Protein AF-A0A812Q9H3-F1 (afdb_monomer_lite)

Structure (mmCIF, N/CA/C/O backbone):
data_AF-A0A812Q9H3-F1
#
_entry.id   AF-A0A812Q9H3-F1
#
loop_
_atom_site.group_PDB
_atom_site.id
_atom_site.type_symbol
_atom_site.label_atom_id
_atom_site.label_alt_id
_atom_site.label_comp_id
_atom_site.label_asym_id
_atom_site.label_entity_id
_atom_site.label_seq_id
_atom_site.pdbx_PDB_ins_code
_atom_site.Cartn_x
_atom_site.Cartn_y
_atom_site.Cartn_z
_atom_site.occupancy
_atom_site.B_iso_or_equiv
_atom_site.auth_seq_id
_atom_site.auth_comp_id
_atom_site.auth_asym_id
_atom_site.auth_atom_id
_atom_site.pdbx_PDB_model_num
ATOM 1 N N . MET A 1 1 ? -62.274 -41.184 -3.975 1.00 51.69 1 MET A N 1
ATOM 2 C CA . MET A 1 1 ? -62.608 -40.679 -5.328 1.00 51.69 1 MET A CA 1
ATOM 3 C C . MET A 1 1 ? -63.413 -39.373 -5.325 1.00 51.69 1 MET A C 1
ATOM 5 O O . MET A 1 1 ? -63.199 -38.593 -6.237 1.00 51.69 1 MET A O 1
ATOM 9 N N . GLN A 1 2 ? -64.265 -39.076 -4.330 1.00 54.19 2 GLN A N 1
ATOM 10 C CA . GLN A 1 2 ? -65.069 -37.832 -4.304 1.00 54.19 2 GLN A CA 1
ATOM 11 C C . GLN A 1 2 ? -64.256 -36.520 -4.227 1.00 54.19 2 GLN A C 1
ATOM 13 O O . GLN A 1 2 ? -64.602 -35.559 -4.900 1.00 54.19 2 GLN A O 1
ATOM 18 N N . GLN A 1 3 ? -63.126 -36.483 -3.510 1.00 58.34 3 GLN A N 1
ATOM 19 C CA . GLN A 1 3 ? -62.276 -35.278 -3.452 1.00 58.34 3 GLN A CA 1
ATOM 20 C C . GLN A 1 3 ? -61.640 -34.899 -4.799 1.00 58.34 3 GLN A C 1
ATOM 22 O O . GLN A 1 3 ? -61.441 -33.720 -5.080 1.00 58.34 3 GLN A O 1
ATOM 27 N N . LEU A 1 4 ? -61.338 -35.883 -5.654 1.00 59.06 4 LEU A N 1
ATOM 28 C CA . LEU A 1 4 ? -60.723 -35.613 -6.953 1.00 59.06 4 LEU A CA 1
ATOM 29 C C . LEU A 1 4 ? -61.744 -35.009 -7.929 1.00 59.06 4 LEU A C 1
ATOM 31 O O . LEU A 1 4 ? -61.396 -34.118 -8.697 1.00 59.06 4 LEU A O 1
ATOM 35 N N . SER A 1 5 ? -63.014 -35.434 -7.874 1.00 61.09 5 SER A N 1
ATOM 36 C CA . SER A 1 5 ? -64.059 -34.835 -8.716 1.00 61.09 5 SER A CA 1
ATOM 37 C C . SER A 1 5 ? -64.381 -33.399 -8.305 1.00 61.09 5 SER A C 1
ATOM 39 O O . SER A 1 5 ? -64.663 -32.577 -9.169 1.00 61.09 5 SER A O 1
ATOM 41 N N . GLU A 1 6 ? -64.283 -33.067 -7.016 1.00 66.88 6 GLU A N 1
ATOM 42 C CA . GLU A 1 6 ? -64.430 -31.689 -6.524 1.00 66.88 6 GLU A CA 1
ATOM 43 C C . GLU A 1 6 ? -63.283 -30.782 -6.992 1.00 66.88 6 GLU A C 1
ATOM 45 O O . GLU A 1 6 ? -63.517 -29.653 -7.427 1.00 66.88 6 GLU A O 1
ATOM 50 N N . GLN A 1 7 ? -62.047 -31.294 -6.991 1.00 60.00 7 GLN A N 1
ATOM 51 C CA . GLN A 1 7 ? -60.882 -30.576 -7.518 1.00 60.00 7 GLN A CA 1
ATOM 52 C C . GLN A 1 7 ? -60.946 -30.388 -9.039 1.00 60.00 7 GLN A C 1
ATOM 54 O O . GLN A 1 7 ? -60.613 -29.320 -9.546 1.00 60.00 7 GLN A O 1
ATOM 59 N N . VAL A 1 8 ? -61.437 -31.384 -9.779 1.00 70.62 8 VAL A N 1
ATOM 60 C CA . VAL A 1 8 ? -61.648 -31.258 -11.229 1.00 70.62 8 VAL A CA 1
ATOM 61 C C . VAL A 1 8 ? -62.808 -30.307 -11.537 1.00 70.62 8 VAL A C 1
ATOM 63 O O . VAL A 1 8 ? -62.706 -29.517 -12.470 1.00 70.62 8 VAL A O 1
ATOM 66 N N . SER A 1 9 ? -63.876 -30.304 -10.733 1.00 70.19 9 SER A N 1
ATOM 67 C CA . SER A 1 9 ? -65.001 -29.375 -10.906 1.00 70.19 9 SER A CA 1
ATOM 68 C C . SER A 1 9 ? -64.618 -27.926 -10.596 1.00 70.19 9 SER A C 1
ATOM 70 O O . SER A 1 9 ? -65.118 -27.008 -11.244 1.00 70.19 9 SER A O 1
ATOM 72 N N . THR A 1 10 ? -63.716 -27.703 -9.637 1.00 67.06 10 THR A N 1
ATOM 73 C CA . THR A 1 10 ? -63.189 -26.363 -9.329 1.00 67.06 10 THR A CA 1
ATOM 74 C C . THR A 1 10 ? -62.207 -25.881 -10.396 1.00 67.06 10 THR A C 1
ATOM 76 O O . THR A 1 10 ? -62.298 -24.730 -10.816 1.00 67.06 10 THR A O 1
ATOM 79 N N . LEU A 1 11 ? -61.352 -26.759 -10.931 1.00 62.53 11 LEU A N 1
ATOM 80 C CA . LEU A 1 11 ? -60.510 -26.446 -12.095 1.00 62.53 11 LEU A CA 1
ATOM 81 C C . LEU A 1 11 ? -61.337 -26.166 -13.359 1.00 62.53 11 LEU A C 1
ATOM 83 O O . LEU A 1 11 ? -61.035 -25.232 -14.099 1.00 62.53 11 LEU A O 1
ATOM 87 N N . ALA A 1 12 ? -62.419 -26.917 -13.575 1.00 69.62 12 ALA A N 1
ATOM 88 C CA . ALA A 1 12 ? -63.341 -26.696 -14.686 1.00 69.62 12 ALA A CA 1
ATOM 89 C C . ALA A 1 12 ? -64.090 -25.358 -14.571 1.00 69.62 12 ALA A C 1
ATOM 91 O O . ALA A 1 12 ? -64.343 -24.713 -15.586 1.00 69.62 12 ALA A O 1
ATOM 92 N N . GLY A 1 13 ? -64.387 -24.905 -13.348 1.00 72.88 13 GLY A N 1
ATOM 93 C CA . GLY A 1 13 ? -65.000 -23.599 -13.093 1.00 72.88 13 GLY A CA 1
ATOM 94 C C . GLY A 1 13 ? -64.079 -22.402 -13.357 1.00 72.88 13 GLY A C 1
ATOM 95 O O . GLY A 1 13 ? -64.572 -21.309 -13.621 1.00 72.88 13 GLY A O 1
ATOM 96 N N . LEU A 1 14 ? -62.755 -22.595 -13.327 1.00 66.88 14 LEU A N 1
ATOM 97 C CA . LEU A 1 14 ? -61.765 -21.527 -13.539 1.00 66.88 14 LEU A CA 1
ATOM 98 C C . LEU A 1 14 ? -61.360 -21.348 -15.012 1.00 66.88 14 LEU A C 1
ATOM 100 O O . LEU A 1 14 ? -60.856 -20.289 -15.389 1.00 66.88 14 LEU A O 1
ATOM 104 N N . LEU A 1 15 ? -61.614 -22.347 -15.861 1.00 63.78 15 LEU A N 1
ATOM 105 C CA . LEU A 1 15 ? -61.283 -22.306 -17.290 1.00 63.78 15 LEU A CA 1
ATOM 106 C C . LEU A 1 15 ? -62.006 -21.192 -18.075 1.00 63.78 15 LEU A C 1
ATOM 108 O O . LEU A 1 15 ? -61.341 -20.531 -18.874 1.00 63.78 15 LEU A O 1
ATOM 112 N N . PRO A 1 16 ? -63.309 -20.913 -17.863 1.00 73.94 16 PRO A N 1
ATOM 113 C CA . PRO A 1 16 ? -63.992 -19.832 -18.575 1.00 73.94 16 PRO A CA 1
ATOM 114 C C . PRO A 1 16 ? -63.406 -18.445 -18.270 1.00 73.94 16 PRO A C 1
ATOM 116 O O . PRO A 1 16 ? -63.264 -17.633 -19.179 1.00 73.94 16 PRO A O 1
ATOM 119 N N . GLY A 1 17 ? -62.991 -18.195 -17.021 1.00 70.00 17 GLY A N 1
ATOM 120 C CA . GLY A 1 17 ? -62.393 -16.913 -16.621 1.00 70.00 17 GLY A CA 1
ATOM 121 C C . GLY A 1 17 ? -61.017 -16.671 -17.246 1.00 70.00 17 GLY A C 1
ATOM 122 O O . GLY A 1 17 ? -60.718 -15.564 -17.688 1.00 70.00 17 GLY A O 1
ATOM 123 N N . LEU A 1 18 ? -60.208 -17.726 -17.370 1.00 65.81 18 LEU A N 1
ATOM 124 C CA . LEU A 1 18 ? -58.901 -17.667 -18.032 1.00 65.81 18 LEU A CA 1
ATOM 125 C C . LEU A 1 18 ? -59.029 -17.407 -19.542 1.00 65.81 18 LEU A C 1
ATOM 127 O O . LEU A 1 18 ? -58.200 -16.713 -20.126 1.00 65.81 18 LEU A O 1
ATOM 131 N N . ILE A 1 19 ? -60.089 -17.917 -20.174 1.00 73.31 19 ILE A N 1
ATOM 132 C CA . ILE A 1 19 ? -60.375 -17.667 -21.594 1.00 73.31 19 ILE A CA 1
ATOM 133 C C . ILE A 1 19 ? -60.766 -16.200 -21.830 1.00 73.31 19 ILE A C 1
ATOM 135 O O . ILE A 1 19 ? -60.340 -15.613 -22.828 1.00 73.31 19 ILE A O 1
ATOM 139 N N . ASP A 1 20 ? -61.515 -15.587 -20.912 1.00 75.19 20 ASP A N 1
ATOM 140 C CA . ASP A 1 20 ? -61.881 -14.169 -21.004 1.00 75.19 20 ASP A CA 1
ATOM 141 C C . ASP A 1 20 ? -60.699 -13.227 -20.724 1.00 75.19 20 ASP A C 1
ATOM 143 O O . ASP A 1 20 ? -60.582 -12.179 -21.371 1.00 75.19 20 ASP A O 1
ATOM 147 N N . GLU A 1 21 ? -59.770 -13.602 -19.836 1.00 67.25 21 GLU A N 1
ATOM 148 C CA . GLU A 1 21 ? -58.514 -12.861 -19.655 1.00 67.25 21 GLU A CA 1
ATOM 149 C C . GLU A 1 21 ? -57.613 -12.955 -20.889 1.00 67.25 21 GLU A C 1
ATOM 151 O O . GLU A 1 21 ? -57.109 -11.932 -21.356 1.00 67.25 21 GLU A O 1
ATOM 156 N N . VAL A 1 22 ? -57.456 -14.145 -21.476 1.00 75.81 22 VAL A N 1
ATOM 157 C CA . VAL A 1 22 ? -56.650 -14.318 -22.695 1.00 75.81 22 VAL A CA 1
ATOM 158 C C . VAL A 1 22 ? -57.260 -13.550 -23.868 1.00 75.81 22 VAL A C 1
ATOM 160 O O . VAL A 1 22 ? -56.526 -12.884 -24.598 1.00 75.81 22 VAL A O 1
ATOM 163 N N . LYS A 1 23 ? -58.591 -13.542 -24.022 1.00 74.50 23 LYS A N 1
ATOM 164 C CA . LYS A 1 23 ? -59.259 -12.699 -25.027 1.00 74.50 23 LYS A CA 1
ATOM 165 C C . LYS A 1 23 ? -59.000 -11.211 -24.799 1.00 74.50 23 LYS A C 1
ATOM 167 O O . LYS A 1 23 ? -58.682 -10.514 -25.758 1.00 74.50 23 LYS A O 1
ATOM 172 N N . ASN A 1 24 ? -59.060 -10.732 -23.556 1.00 73.38 24 ASN A N 1
ATOM 173 C CA . ASN A 1 24 ? -58.747 -9.335 -23.231 1.00 73.38 24 ASN A CA 1
ATOM 174 C C . ASN A 1 24 ? -57.285 -8.965 -23.522 1.00 73.38 24 ASN A C 1
ATOM 176 O O . ASN A 1 24 ? -57.003 -7.849 -23.964 1.00 73.38 24 ASN A O 1
ATOM 180 N N . VAL A 1 25 ? -56.349 -9.887 -23.281 1.00 74.19 25 VAL A N 1
ATOM 181 C CA . VAL A 1 25 ? -54.926 -9.689 -23.592 1.00 74.19 25 VAL A CA 1
ATOM 182 C C . VAL A 1 25 ? -54.712 -9.629 -25.102 1.00 74.19 25 VAL A C 1
ATOM 184 O O . VAL A 1 25 ? -54.062 -8.698 -25.575 1.00 74.19 25 VAL A O 1
ATOM 187 N N . VAL A 1 26 ? -55.326 -10.538 -25.863 1.00 76.81 26 VAL A N 1
ATOM 188 C CA . VAL A 1 26 ? -55.265 -10.534 -27.332 1.00 76.81 26 VAL A CA 1
ATOM 189 C C . VAL A 1 26 ? -55.876 -9.252 -27.898 1.00 76.81 26 VAL A C 1
ATOM 191 O O . VAL A 1 26 ? -55.267 -8.612 -28.744 1.00 76.81 26 VAL A O 1
ATOM 194 N N . GLU A 1 27 ? -57.019 -8.797 -27.384 1.00 75.38 27 GLU A N 1
ATOM 195 C CA . GLU A 1 27 ? -57.671 -7.573 -27.864 1.00 75.38 27 GLU A CA 1
ATOM 196 C C . GLU A 1 27 ? -56.870 -6.297 -27.530 1.00 75.38 27 GLU A C 1
ATOM 198 O O . GLU A 1 27 ? -56.899 -5.319 -28.281 1.00 75.38 27 GLU A O 1
ATOM 203 N N . ARG A 1 28 ? -56.116 -6.291 -26.419 1.00 72.31 28 ARG A N 1
ATOM 204 C CA . ARG A 1 28 ? -55.158 -5.217 -26.095 1.00 72.31 28 ARG A CA 1
ATOM 205 C C . ARG A 1 28 ? -53.940 -5.237 -27.009 1.00 72.31 28 ARG A C 1
ATOM 207 O O . ARG A 1 28 ? -53.463 -4.169 -27.387 1.00 72.31 28 ARG A O 1
ATOM 214 N N . GLN A 1 29 ? -53.453 -6.420 -27.359 1.00 65.31 29 GLN A N 1
ATOM 215 C CA . GLN A 1 29 ? -52.311 -6.587 -28.252 1.00 65.31 29 GLN A CA 1
ATOM 216 C C . GLN A 1 29 ? -52.675 -6.176 -29.684 1.00 65.31 29 GLN A C 1
ATOM 218 O O . GLN A 1 29 ? -51.948 -5.411 -30.307 1.00 65.31 29 GLN A O 1
ATOM 223 N N . ASP A 1 30 ? -53.883 -6.518 -30.126 1.00 70.06 30 ASP A N 1
ATOM 224 C CA . ASP A 1 30 ? -54.431 -6.133 -31.428 1.00 70.06 30 ASP A CA 1
ATOM 225 C C . ASP A 1 30 ? -54.692 -4.610 -31.525 1.00 70.06 30 ASP A C 1
ATOM 227 O O . ASP A 1 30 ? -54.504 -3.992 -32.575 1.00 70.06 30 ASP A O 1
ATOM 231 N N . LYS A 1 31 ? -55.054 -3.956 -30.405 1.00 64.19 31 LYS A N 1
ATOM 232 C CA . LYS A 1 31 ? -55.149 -2.483 -30.296 1.00 64.19 31 LYS A CA 1
ATOM 233 C C . LYS A 1 31 ? -53.781 -1.790 -30.311 1.00 64.19 31 LYS A C 1
ATOM 235 O O . LYS A 1 31 ? -53.689 -0.667 -30.802 1.00 64.19 31 LYS A O 1
ATOM 240 N N . LEU A 1 32 ? -52.733 -2.438 -29.798 1.00 56.34 32 LEU A N 1
ATOM 241 C CA . LEU A 1 32 ? -51.358 -1.930 -29.860 1.00 56.34 32 LEU A CA 1
ATOM 242 C C . LEU A 1 32 ? -50.761 -2.086 -31.263 1.00 56.34 32 LEU A C 1
ATOM 244 O O . LEU A 1 32 ? -50.108 -1.165 -31.748 1.00 56.34 32 LEU A O 1
ATOM 248 N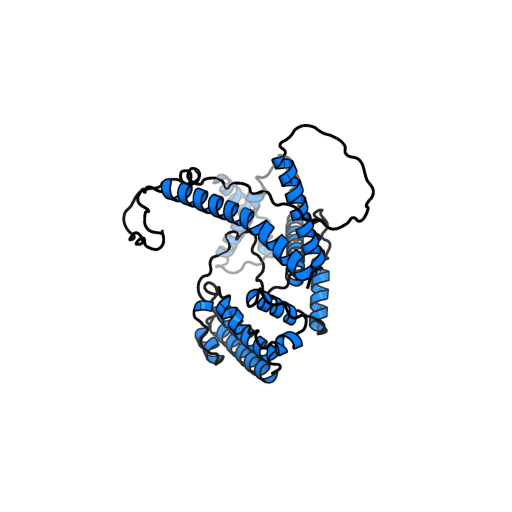 N . GLU A 1 33 ? -51.040 -3.198 -31.942 1.00 61.22 33 GLU A N 1
ATOM 249 C CA . GLU A 1 33 ? -50.552 -3.452 -33.302 1.00 61.22 33 GLU A CA 1
ATOM 250 C C . GLU A 1 33 ? -51.254 -2.570 -34.344 1.00 61.22 33 GLU A C 1
ATOM 252 O O . GLU A 1 33 ? -50.595 -1.997 -35.211 1.00 61.22 33 GLU A O 1
ATOM 257 N N . LYS A 1 34 ? -52.567 -2.332 -34.212 1.00 57.09 34 LYS A N 1
ATOM 258 C CA . LYS A 1 34 ? -53.306 -1.401 -35.093 1.00 57.09 34 LYS A CA 1
ATOM 259 C C . LYS A 1 34 ? -52.961 0.078 -34.868 1.00 57.09 34 LYS A C 1
ATOM 261 O O . LYS A 1 34 ? -53.276 0.906 -35.719 1.00 57.09 34 LYS A O 1
ATOM 266 N N . GLY A 1 35 ? -52.301 0.414 -33.756 1.00 46.75 35 GLY A N 1
ATOM 267 C CA . GLY A 1 35 ? -51.773 1.755 -33.476 1.00 46.75 35 GLY A CA 1
ATOM 268 C C . GLY A 1 35 ? -50.369 2.016 -34.035 1.00 46.75 35 GLY A C 1
ATOM 269 O O . GLY A 1 35 ? -49.911 3.157 -34.002 1.00 46.75 35 GLY A O 1
ATOM 270 N N . ALA A 1 36 ? -49.686 0.993 -34.559 1.00 44.75 36 ALA A N 1
ATOM 271 C CA . ALA A 1 36 ? -48.307 1.073 -35.033 1.00 44.75 36 ALA A CA 1
ATOM 272 C C . ALA A 1 36 ? -48.223 1.015 -36.570 1.00 44.75 36 ALA A C 1
ATOM 274 O O . ALA A 1 36 ? -47.614 0.117 -37.148 1.00 44.75 36 ALA A O 1
ATOM 275 N N . ALA A 1 37 ? -48.811 2.005 -37.247 1.00 38.03 37 ALA A N 1
ATOM 276 C CA . ALA A 1 37 ? -48.421 2.343 -38.616 1.00 38.03 37 ALA A CA 1
ATOM 277 C C . ALA A 1 37 ? -47.250 3.345 -38.565 1.00 38.03 37 ALA A C 1
ATOM 279 O O . ALA A 1 37 ? -47.319 4.367 -37.885 1.00 38.03 37 ALA A O 1
ATOM 280 N N . ALA A 1 38 ? -46.157 2.996 -39.245 1.00 43.62 38 ALA A N 1
ATOM 281 C CA . ALA A 1 38 ? -44.824 3.593 -39.153 1.00 43.62 38 ALA A CA 1
ATOM 282 C C . ALA A 1 38 ? -44.751 5.130 -39.285 1.00 43.62 38 ALA A C 1
ATOM 284 O O . ALA A 1 38 ? -45.409 5.731 -40.135 1.00 43.62 38 ALA A O 1
ATOM 285 N N . PRO A 1 39 ? -43.776 5.733 -38.585 1.00 37.28 39 PRO A N 1
ATOM 286 C CA . PRO A 1 39 ? -42.751 6.484 -39.297 1.00 37.28 39 PRO A CA 1
ATOM 287 C C . PRO A 1 39 ? -41.354 5.902 -39.030 1.00 37.28 39 PRO A C 1
ATOM 289 O O . PRO A 1 39 ? -41.057 5.371 -37.962 1.00 37.28 39 PRO A O 1
ATOM 292 N N . SER A 1 40 ? -40.513 5.984 -40.058 1.00 48.97 40 SER A N 1
ATOM 293 C CA . SER A 1 40 ? -39.129 5.506 -40.150 1.00 48.97 40 SER A CA 1
ATOM 294 C C . SER A 1 40 ? -38.313 5.643 -38.857 1.00 48.97 40 SER A C 1
ATOM 296 O O . SER A 1 40 ? -38.021 6.753 -38.411 1.00 48.97 40 SER A O 1
ATOM 298 N N . VAL A 1 41 ? -37.877 4.508 -38.311 1.00 42.06 41 VAL A N 1
ATOM 299 C CA . VAL A 1 41 ? -36.895 4.432 -37.221 1.00 42.06 41 VAL A CA 1
ATOM 300 C C . VAL A 1 41 ? -35.521 4.856 -37.767 1.00 42.06 41 VAL A C 1
ATOM 302 O O . VAL A 1 41 ? -35.033 4.212 -38.697 1.00 42.06 41 VAL A O 1
ATOM 305 N N . PRO A 1 42 ? -34.859 5.900 -37.231 1.00 49.66 42 PRO A N 1
ATOM 306 C CA . PRO A 1 42 ? -33.443 6.123 -37.500 1.00 49.66 42 PRO A CA 1
ATOM 307 C C . PRO A 1 42 ? -32.623 5.020 -36.807 1.00 49.66 42 PRO A C 1
ATOM 309 O O . PRO A 1 42 ? -32.969 4.622 -35.691 1.00 49.66 42 PRO A O 1
ATOM 312 N N . PRO A 1 43 ? -31.539 4.518 -37.420 1.00 47.41 43 PRO A N 1
ATOM 313 C CA . PRO A 1 43 ? -30.756 3.431 -36.847 1.00 47.41 43 PRO A CA 1
ATOM 314 C C . PRO A 1 43 ? -30.133 3.825 -35.503 1.00 47.41 43 PRO A C 1
ATOM 316 O O . PRO A 1 43 ? -29.821 4.990 -35.243 1.00 47.41 43 PRO A O 1
ATOM 319 N N . ALA A 1 44 ? -29.959 2.817 -34.649 1.00 49.53 44 ALA A N 1
ATOM 320 C CA . ALA A 1 44 ? -29.464 2.950 -33.289 1.00 49.53 44 ALA A CA 1
ATOM 321 C C . ALA A 1 44 ? -28.101 3.667 -33.218 1.00 49.53 44 ALA A C 1
ATOM 323 O O . ALA A 1 44 ? -27.225 3.468 -34.058 1.00 49.53 44 ALA A O 1
ATOM 324 N N . LEU A 1 45 ? -27.910 4.459 -32.156 1.00 50.69 45 LEU A N 1
ATOM 325 C CA . LEU A 1 45 ? -26.790 5.395 -31.957 1.00 50.69 45 LEU A CA 1
ATOM 326 C C . LEU A 1 45 ? -25.377 4.777 -32.048 1.00 50.69 45 LEU A C 1
ATOM 328 O O . LEU A 1 45 ? -24.401 5.505 -32.175 1.00 50.69 45 LEU A O 1
ATOM 332 N N . HIS A 1 46 ? -25.258 3.449 -31.975 1.00 50.44 46 HIS A N 1
ATOM 333 C CA . HIS A 1 46 ? -23.995 2.708 -32.067 1.00 50.44 46 HIS A CA 1
ATOM 334 C C . HIS A 1 46 ? -23.623 2.291 -33.503 1.00 50.44 46 HIS A C 1
ATOM 336 O O . HIS A 1 46 ? -22.552 1.729 -33.706 1.00 50.44 46 HIS A O 1
ATOM 342 N N . GLN A 1 47 ? -24.490 2.548 -34.488 1.00 45.62 47 GLN A N 1
ATOM 343 C CA . GLN A 1 47 ? -24.247 2.278 -35.914 1.00 45.62 47 GLN A CA 1
ATOM 344 C C . GLN A 1 47 ? -24.017 3.559 -36.734 1.00 45.62 47 GLN A C 1
ATOM 346 O O . GLN A 1 47 ? -23.940 3.509 -37.959 1.00 45.62 47 GLN A O 1
ATOM 351 N N . GLN A 1 48 ? -23.910 4.716 -36.076 1.00 46.00 48 GLN A N 1
ATOM 352 C CA . GLN A 1 48 ? -23.586 5.982 -36.733 1.00 46.00 48 GLN A CA 1
ATOM 353 C C . GLN A 1 48 ? -22.057 6.106 -36.890 1.00 46.00 48 GLN A C 1
ATOM 355 O O . GLN A 1 48 ? -21.339 5.912 -35.906 1.00 46.00 48 GLN A O 1
ATOM 360 N N . PRO A 1 49 ? -21.527 6.430 -38.085 1.00 47.16 49 PRO A N 1
ATOM 361 C CA . PRO A 1 49 ? -20.107 6.728 -38.244 1.00 47.16 49 PRO A CA 1
ATOM 362 C C . PRO A 1 49 ? -19.738 7.999 -37.466 1.00 47.16 49 PRO A C 1
ATOM 364 O O . PRO A 1 49 ? -20.469 8.990 -37.481 1.00 47.16 49 PRO A O 1
ATOM 367 N N . PHE A 1 50 ? -18.596 7.974 -36.774 1.00 48.97 50 PHE A N 1
ATOM 368 C CA . PHE A 1 50 ? -18.087 9.135 -36.041 1.00 48.97 50 PHE A CA 1
ATOM 369 C C . PHE A 1 50 ? -17.774 10.294 -37.004 1.00 48.97 50 PHE A C 1
ATOM 371 O O . PHE A 1 50 ? -17.207 10.053 -38.073 1.00 48.97 50 PHE A O 1
ATOM 378 N N . PRO A 1 51 ? -18.086 11.554 -36.643 1.00 47.72 51 PRO A N 1
ATOM 379 C CA . PRO A 1 51 ? -17.735 12.693 -37.476 1.00 47.72 51 PRO A CA 1
ATOM 380 C C . PRO A 1 51 ? -16.212 12.851 -37.510 1.00 47.72 51 PRO A C 1
ATOM 382 O O . PRO A 1 51 ? -15.555 12.953 -36.471 1.00 47.72 51 PRO A O 1
ATOM 385 N N . ALA A 1 52 ? -15.651 12.855 -38.718 1.00 45.78 52 ALA A N 1
ATOM 386 C CA . ALA A 1 52 ? -14.243 13.136 -38.942 1.00 45.78 52 ALA A CA 1
ATOM 387 C C . ALA A 1 52 ? -13.908 14.555 -38.458 1.00 45.78 52 ALA A C 1
ATOM 389 O O . ALA A 1 52 ? -14.639 15.513 -38.716 1.00 45.78 52 ALA A O 1
ATOM 390 N N . ALA A 1 53 ? -12.795 14.680 -37.738 1.00 42.50 53 ALA A N 1
ATOM 391 C CA . ALA A 1 53 ? -12.299 15.952 -37.244 1.00 42.50 53 ALA A CA 1
ATOM 392 C C . ALA A 1 53 ? -11.909 16.872 -38.413 1.00 42.50 53 ALA A C 1
ATOM 394 O O . ALA A 1 53 ? -11.042 16.524 -39.212 1.00 42.50 53 ALA A O 1
ATOM 395 N N . GLY A 1 54 ? -12.516 18.061 -38.469 1.00 48.38 54 GLY A N 1
ATOM 396 C CA . GLY A 1 54 ? -12.049 19.164 -39.310 1.00 48.38 54 GLY A CA 1
ATOM 397 C C . GLY A 1 54 ? -13.156 19.893 -40.063 1.00 48.38 54 GLY A C 1
ATOM 398 O O . GLY A 1 54 ? -13.367 19.632 -41.239 1.00 48.38 54 GLY A O 1
ATOM 399 N N . THR A 1 55 ? -13.843 20.835 -39.411 1.00 34.81 55 THR A N 1
ATOM 400 C CA . THR A 1 55 ? -14.319 22.105 -40.008 1.00 34.81 55 THR A CA 1
ATOM 401 C C . THR A 1 55 ? -14.916 23.007 -38.915 1.00 34.81 55 THR A C 1
ATOM 403 O O . THR A 1 55 ? -15.476 22.496 -37.944 1.00 34.81 55 THR A O 1
ATOM 406 N N . PRO A 1 56 ? -14.744 24.341 -38.997 1.00 43.34 56 PRO A N 1
ATOM 407 C CA . PRO A 1 56 ? -14.971 25.246 -37.877 1.00 43.34 56 PRO A CA 1
ATOM 408 C C . PRO A 1 56 ? -16.400 25.807 -37.854 1.00 43.34 56 PRO A C 1
ATOM 410 O O . PRO A 1 56 ? -16.912 26.259 -38.873 1.00 43.34 56 PRO A O 1
ATOM 413 N N . GLY A 1 57 ? -16.987 25.874 -36.656 1.00 46.28 57 GLY A N 1
ATOM 414 C CA . GLY A 1 57 ? -18.142 26.726 -36.360 1.00 46.28 57 GLY A CA 1
ATOM 415 C C . GLY A 1 57 ? -19.471 25.994 -36.178 1.00 46.28 57 GLY A C 1
ATOM 416 O O . GLY A 1 57 ? -20.153 25.699 -37.148 1.00 46.28 57 GLY A O 1
ATOM 417 N N . ALA A 1 58 ? -19.865 25.785 -34.918 1.00 38.25 58 ALA A N 1
ATOM 418 C CA . ALA A 1 58 ? -21.249 25.900 -34.440 1.00 38.25 58 ALA A CA 1
ATOM 419 C C . ALA A 1 58 ? -21.277 25.659 -32.922 1.00 38.25 58 ALA A C 1
ATOM 421 O O . ALA A 1 58 ? -21.306 24.524 -32.449 1.00 38.25 58 ALA A O 1
ATOM 422 N N . SER A 1 59 ? -21.255 26.737 -32.140 1.00 49.66 59 SER A N 1
ATOM 423 C CA . SER A 1 59 ? -21.683 26.701 -30.746 1.00 49.66 59 SER A CA 1
ATOM 424 C C . SER A 1 59 ? -23.214 26.690 -30.708 1.00 49.66 59 SER A C 1
ATOM 426 O O . SER A 1 59 ? -23.863 27.616 -31.187 1.00 49.66 59 SER A O 1
ATOM 428 N N . ALA A 1 60 ? -23.807 25.653 -30.119 1.00 47.22 60 ALA A N 1
ATOM 429 C CA . ALA A 1 60 ? -25.217 25.661 -29.738 1.00 47.22 60 ALA A CA 1
ATOM 430 C C . ALA A 1 60 ? -25.350 25.212 -28.269 1.00 47.22 60 ALA A C 1
ATOM 432 O O . ALA A 1 60 ? -24.762 24.196 -27.890 1.00 47.22 60 ALA A O 1
ATOM 433 N N . PRO A 1 61 ? -26.066 25.965 -27.412 1.00 47.78 61 PRO A N 1
ATOM 434 C CA . PRO A 1 61 ? -26.132 25.695 -25.979 1.00 47.78 61 PRO A CA 1
ATOM 435 C C . PRO A 1 61 ? -27.078 24.532 -25.636 1.00 47.78 61 PRO A C 1
ATOM 437 O O . PRO A 1 61 ? -28.167 24.394 -26.190 1.00 47.78 61 PRO A O 1
ATOM 440 N N . LEU A 1 62 ? -26.670 23.750 -24.631 1.00 49.00 62 LEU A N 1
ATOM 441 C CA . LEU A 1 62 ? -27.290 22.545 -24.044 1.00 49.00 62 LEU A CA 1
ATOM 442 C C . LEU A 1 62 ? -28.760 22.662 -23.567 1.00 49.00 62 LEU A C 1
ATOM 444 O O . LEU A 1 62 ? -29.309 21.699 -23.036 1.00 49.00 62 LEU A O 1
ATOM 448 N N . GLY A 1 63 ? -29.425 23.805 -23.749 1.00 45.09 63 GLY A N 1
ATOM 449 C CA . GLY A 1 63 ? -30.799 24.043 -23.288 1.00 45.09 63 GLY A CA 1
ATOM 450 C C . GLY A 1 63 ? -31.900 23.429 -24.163 1.00 45.09 63 GLY A C 1
ATOM 451 O O . GLY A 1 63 ? -33.029 23.281 -23.700 1.00 45.09 63 GLY A O 1
ATOM 452 N N . ALA A 1 64 ? -31.601 23.046 -25.408 1.00 47.12 64 ALA A N 1
ATOM 453 C CA . ALA A 1 64 ? -32.611 22.529 -26.340 1.00 47.12 64 ALA A CA 1
ATOM 454 C C . ALA A 1 64 ? -32.942 21.033 -26.149 1.00 47.12 64 ALA A C 1
ATOM 456 O O . ALA A 1 64 ? -34.017 20.595 -26.550 1.00 47.12 64 ALA A O 1
ATOM 457 N N . LEU A 1 65 ? -32.071 20.256 -25.490 1.00 48.41 65 LEU A N 1
ATOM 458 C CA . LEU A 1 65 ? -32.247 18.802 -25.331 1.00 48.41 65 LEU A CA 1
ATOM 459 C C . LEU A 1 65 ? -33.180 18.422 -24.160 1.00 48.41 65 LEU A C 1
ATOM 461 O O . LEU A 1 65 ? -33.744 17.332 -24.136 1.00 48.41 65 LEU A O 1
ATOM 465 N N . ALA A 1 66 ? -33.398 19.331 -23.203 1.00 48.44 66 ALA A N 1
ATOM 466 C CA . ALA A 1 66 ? -34.220 19.081 -22.012 1.00 48.44 66 ALA A CA 1
ATOM 467 C C . ALA A 1 66 ? -35.743 19.140 -22.267 1.00 48.44 66 ALA A C 1
ATOM 469 O O . ALA A 1 66 ? -36.522 18.760 -21.397 1.00 48.44 66 ALA A O 1
ATOM 470 N N . LYS A 1 67 ? -36.185 19.590 -23.452 1.00 47.84 67 LYS A N 1
ATOM 471 C CA . LYS A 1 67 ? -37.610 19.648 -23.844 1.00 47.84 67 LYS A CA 1
ATOM 472 C C . LYS A 1 67 ? -38.101 18.422 -24.628 1.00 47.84 67 LYS A C 1
ATOM 474 O O . LYS A 1 67 ? -39.276 18.380 -24.977 1.00 47.84 67 LYS A O 1
ATOM 479 N N . GLN A 1 68 ? -37.240 17.437 -24.899 1.00 50.72 68 GLN A N 1
ATOM 480 C CA . GLN A 1 68 ? -37.579 16.253 -25.709 1.00 50.72 68 GLN A CA 1
ATOM 481 C C . GLN A 1 68 ? -37.645 14.926 -24.929 1.00 50.72 68 GLN A C 1
ATOM 483 O O . GLN A 1 68 ? -37.785 13.871 -25.541 1.00 50.72 68 GLN A O 1
ATOM 488 N N . LEU A 1 69 ? -37.598 14.949 -23.594 1.00 43.28 69 LEU A N 1
ATOM 489 C CA . LEU A 1 69 ? -37.761 13.747 -22.766 1.00 43.28 69 LEU A CA 1
ATOM 490 C C . LEU A 1 69 ? -39.156 13.725 -22.109 1.00 43.28 69 LEU A C 1
ATOM 492 O O . LEU A 1 69 ? -39.456 14.626 -21.324 1.00 43.28 69 LEU A O 1
ATOM 496 N N . PRO A 1 70 ? -40.015 12.726 -22.393 1.00 40.78 70 PRO A N 1
ATOM 497 C CA . PRO A 1 70 ? -41.264 12.541 -21.661 1.00 40.78 70 PRO A CA 1
ATOM 498 C C . PRO A 1 70 ? -40.996 12.025 -20.238 1.00 40.78 70 PRO A C 1
ATOM 500 O O . PRO A 1 70 ? -40.122 11.190 -20.006 1.00 40.78 70 PRO A O 1
ATOM 503 N N . SER A 1 71 ? -41.762 12.529 -19.271 1.00 46.41 71 SER A N 1
ATOM 504 C CA . SER A 1 71 ? -41.704 12.135 -17.861 1.00 46.41 71 SER A CA 1
ATOM 505 C C . SER A 1 71 ? -42.340 10.749 -17.629 1.00 46.41 71 SER A C 1
ATOM 507 O O . SER A 1 71 ? -43.399 10.462 -18.189 1.00 46.41 71 SER A O 1
ATOM 509 N N . PRO A 1 72 ? -41.736 9.867 -16.805 1.00 41.28 72 PRO A N 1
ATOM 510 C CA . PRO A 1 72 ? -42.231 8.503 -16.614 1.00 41.28 72 PRO A CA 1
ATOM 511 C C . PRO A 1 72 ? -43.491 8.437 -15.731 1.00 41.28 72 PRO A C 1
ATOM 513 O O . PRO A 1 72 ? -43.611 9.129 -14.717 1.00 41.28 72 PRO A O 1
ATOM 516 N N . ALA A 1 73 ? -44.423 7.562 -16.119 1.00 37.94 73 ALA A N 1
ATOM 517 C CA . ALA A 1 73 ? -45.689 7.302 -15.436 1.00 37.94 73 ALA A CA 1
ATOM 518 C C . ALA A 1 73 ? -45.505 6.502 -14.128 1.00 37.94 73 ALA A C 1
ATOM 520 O O . ALA A 1 73 ? -44.679 5.595 -14.040 1.00 37.94 73 ALA A O 1
ATOM 521 N N . LYS A 1 74 ? -46.306 6.833 -13.106 1.00 38.72 74 LYS A N 1
ATOM 522 C CA . LYS A 1 74 ? -46.315 6.177 -11.786 1.00 38.72 74 LYS A CA 1
ATOM 523 C C . LYS A 1 74 ? -47.128 4.876 -11.827 1.00 38.72 74 LYS A C 1
ATOM 525 O O . LYS A 1 74 ? -48.286 4.902 -12.230 1.00 38.72 74 LYS A O 1
ATOM 530 N N . VAL A 1 75 ? -46.558 3.779 -11.326 1.00 38.06 75 VAL A N 1
ATOM 531 C CA . VAL A 1 75 ? -47.260 2.506 -11.065 1.00 38.06 75 VAL A CA 1
ATOM 532 C C . VAL A 1 75 ? -47.501 2.370 -9.550 1.00 38.06 75 VAL A C 1
ATOM 534 O O . VAL A 1 75 ? -46.573 2.636 -8.781 1.00 38.06 75 VAL A O 1
ATOM 537 N N . PRO A 1 76 ? -48.708 1.997 -9.080 1.00 35.94 76 PRO A N 1
ATOM 538 C CA . PRO A 1 76 ? -48.990 1.813 -7.658 1.00 35.94 76 PRO A CA 1
ATOM 539 C C . PRO A 1 76 ? -48.528 0.427 -7.183 1.00 35.94 76 PRO A C 1
ATOM 541 O O . PRO A 1 76 ? -48.920 -0.587 -7.755 1.00 35.94 76 PRO A O 1
ATOM 544 N N . SER A 1 77 ? -47.721 0.376 -6.121 1.00 35.69 77 SER A N 1
ATOM 545 C CA . SER A 1 77 ? -47.328 -0.881 -5.471 1.00 35.69 77 SER A CA 1
ATOM 546 C C . SER A 1 77 ? -48.283 -1.193 -4.315 1.00 35.69 77 SER A C 1
ATOM 548 O O . SER A 1 77 ? -48.458 -0.370 -3.414 1.00 35.69 77 SER A O 1
ATOM 550 N N . GLN A 1 78 ? -48.931 -2.360 -4.369 1.00 34.41 78 GLN A N 1
ATOM 551 C CA . GLN A 1 78 ? -49.789 -2.892 -3.310 1.00 34.41 78 GLN A CA 1
ATOM 552 C C . GLN A 1 78 ? -48.948 -3.542 -2.201 1.00 34.41 78 GLN A C 1
ATOM 554 O O . GLN A 1 78 ? -48.003 -4.281 -2.461 1.00 34.41 78 GLN A O 1
ATOM 559 N N . VAL A 1 79 ? -49.324 -3.254 -0.955 1.00 35.59 79 VAL A N 1
ATOM 560 C CA . VAL A 1 79 ? -48.708 -3.743 0.284 1.00 35.59 79 VAL A CA 1
ATOM 561 C C . VAL A 1 79 ? -49.357 -5.070 0.694 1.00 35.59 79 VAL A C 1
ATOM 563 O O . VAL A 1 79 ? -50.579 -5.132 0.817 1.00 35.59 79 VAL A O 1
ATOM 566 N N . LEU A 1 80 ? -48.549 -6.102 0.966 1.00 33.19 80 LEU A N 1
ATOM 567 C CA . LEU A 1 80 ? -48.962 -7.329 1.661 1.00 33.19 80 LEU A CA 1
ATOM 568 C C . LEU A 1 80 ? -48.333 -7.332 3.068 1.00 33.19 80 LEU A C 1
ATOM 570 O O . LEU A 1 80 ? -47.140 -7.071 3.210 1.00 33.19 80 LEU A O 1
ATOM 574 N N . GLY A 1 81 ? -49.158 -7.529 4.101 1.00 33.09 81 GLY A N 1
ATOM 575 C CA . GLY A 1 81 ? -48.849 -7.184 5.494 1.00 33.09 81 GLY A CA 1
ATOM 576 C C . GLY A 1 81 ? -48.164 -8.253 6.356 1.00 33.09 81 GLY A C 1
ATOM 577 O O . GLY A 1 81 ? -48.140 -9.438 6.035 1.00 33.09 81 GLY A O 1
ATOM 578 N N . SER A 1 82 ? -47.680 -7.799 7.516 1.00 32.84 82 SER A N 1
ATOM 579 C CA . SER A 1 82 ? -47.243 -8.603 8.670 1.00 32.84 82 SER A CA 1
ATOM 580 C C . SER A 1 82 ? -47.500 -7.828 9.993 1.00 32.84 82 SER A C 1
ATOM 582 O O . SER A 1 82 ? -47.635 -6.604 9.945 1.00 32.84 82 SER A O 1
ATOM 584 N N . PRO A 1 83 ? -47.652 -8.511 11.152 1.00 36.84 83 PRO A N 1
ATOM 585 C CA . PRO A 1 83 ? -48.494 -8.094 12.294 1.00 36.84 83 PRO A CA 1
ATOM 586 C C . PRO A 1 83 ? -47.817 -7.132 13.306 1.00 36.84 83 PRO A C 1
ATOM 588 O O . PRO A 1 83 ? -46.610 -6.908 13.221 1.00 36.84 83 PRO A O 1
ATOM 591 N N . PRO A 1 84 ? -48.569 -6.531 14.264 1.00 36.94 84 PRO A N 1
ATOM 592 C CA . PRO A 1 84 ? -48.185 -5.277 14.913 1.00 36.94 84 PRO A CA 1
ATOM 593 C C . PRO A 1 84 ? -47.415 -5.464 16.231 1.00 36.94 84 PRO A C 1
ATOM 595 O O . PRO A 1 84 ? -47.820 -6.245 17.091 1.00 36.94 84 PRO A O 1
ATOM 598 N N . LEU A 1 85 ? -46.389 -4.635 16.458 1.00 33.47 85 LEU A N 1
ATOM 599 C CA . LEU A 1 85 ? -45.916 -4.294 17.804 1.00 33.47 85 LEU A CA 1
ATOM 600 C C . LEU A 1 85 ? -46.304 -2.849 18.143 1.00 33.47 85 LEU A C 1
ATOM 602 O O . LEU A 1 85 ? -46.047 -1.914 17.390 1.00 33.47 85 LEU A O 1
ATOM 606 N N . LYS A 1 86 ? -46.966 -2.698 19.293 1.00 37.91 86 LYS A N 1
ATOM 607 C CA . LYS A 1 86 ? -47.470 -1.437 19.849 1.00 37.91 86 LYS A CA 1
ATOM 608 C C . LYS A 1 86 ? -46.313 -0.535 20.292 1.00 37.91 86 LYS A C 1
ATOM 610 O O . LYS A 1 86 ? -45.531 -0.934 21.148 1.00 37.91 86 LYS A O 1
ATOM 615 N N . VAL A 1 87 ? -46.298 0.707 19.811 1.00 38.88 87 VAL A N 1
ATOM 616 C CA . VAL A 1 87 ? -45.575 1.832 20.430 1.00 38.88 87 VAL A CA 1
ATOM 617 C C . VAL A 1 87 ? -46.599 2.935 20.751 1.00 38.88 87 VAL A C 1
ATOM 619 O O . VAL A 1 87 ? -47.514 3.142 19.947 1.00 38.88 87 VAL A O 1
ATOM 622 N N . PRO A 1 88 ? -46.532 3.607 21.920 1.00 36.56 88 PRO A N 1
ATOM 623 C CA . PRO A 1 88 ? -47.536 4.584 22.327 1.00 36.56 88 PRO A CA 1
ATOM 624 C C . PRO A 1 88 ? -47.532 5.857 21.478 1.00 36.56 88 PRO A C 1
ATOM 626 O O . PRO A 1 88 ? -46.505 6.356 21.030 1.00 36.56 88 PRO A O 1
ATOM 629 N N . LYS A 1 89 ? -48.746 6.378 21.326 1.00 34.72 89 LYS A N 1
ATOM 630 C CA . LYS A 1 89 ? -49.180 7.560 20.585 1.00 34.72 89 LYS A CA 1
ATOM 631 C C . LYS A 1 89 ? -48.703 8.853 21.264 1.00 34.72 89 LYS A C 1
ATOM 633 O O . LYS A 1 89 ? -49.020 9.066 22.430 1.00 34.72 89 LYS A O 1
ATOM 638 N N . ALA A 1 90 ? -48.067 9.751 20.511 1.00 31.23 90 ALA A N 1
ATOM 639 C CA . ALA A 1 90 ? -47.929 11.161 20.879 1.00 31.23 90 ALA A CA 1
ATOM 640 C C . ALA A 1 90 ? -48.284 12.060 19.680 1.00 31.23 90 ALA A C 1
ATOM 642 O O . ALA A 1 90 ? -47.518 12.217 18.740 1.00 31.23 90 ALA A O 1
ATOM 643 N N . VAL A 1 91 ? -49.527 12.545 19.743 1.00 34.38 91 VAL A N 1
ATOM 644 C CA . VAL A 1 91 ? -50.076 13.844 19.313 1.00 34.38 91 VAL A CA 1
ATOM 645 C C . VAL A 1 91 ? -49.560 14.466 18.004 1.00 34.38 91 VAL A C 1
ATOM 647 O O . VAL A 1 91 ? -48.494 15.066 17.940 1.00 34.38 91 VAL A O 1
ATOM 650 N N . SER A 1 92 ? -50.431 14.435 16.991 1.00 34.22 92 SER A N 1
ATOM 651 C CA . SER A 1 92 ? -50.408 15.342 15.842 1.00 34.22 92 SER A CA 1
ATOM 652 C C . SER A 1 92 ? -50.752 16.771 16.270 1.00 34.22 92 SER A C 1
ATOM 654 O O . SER A 1 92 ? -51.786 16.991 16.900 1.00 34.22 92 SER A O 1
ATOM 656 N N . ALA A 1 93 ? -49.937 17.735 15.844 1.00 32.69 93 ALA A N 1
ATOM 657 C CA . ALA A 1 93 ? -50.349 19.122 15.681 1.00 32.69 93 ALA A CA 1
ATOM 658 C C . ALA A 1 93 ? -50.444 19.420 14.178 1.00 32.69 93 ALA A C 1
ATOM 660 O O . ALA A 1 93 ? -49.540 19.114 13.404 1.00 32.69 93 ALA A O 1
ATOM 661 N N . ASN A 1 94 ? -51.601 19.948 13.802 1.00 33.41 94 ASN A N 1
ATOM 662 C CA . ASN A 1 94 ? -52.061 20.248 12.456 1.00 33.41 94 ASN A CA 1
ATOM 663 C C . ASN A 1 94 ? -51.486 21.610 12.023 1.00 33.41 94 ASN A C 1
ATOM 665 O O . ASN A 1 94 ? -51.682 22.582 12.751 1.00 33.41 94 ASN A O 1
ATOM 669 N N . VAL A 1 95 ? -50.817 21.695 10.868 1.00 35.81 95 VAL A N 1
ATOM 670 C CA . VAL A 1 95 ? -50.553 22.964 10.163 1.00 35.81 95 VAL A CA 1
ATOM 671 C C . VAL A 1 95 ? -50.752 22.746 8.662 1.00 35.81 95 VAL A C 1
ATOM 673 O O . VAL A 1 95 ? -50.364 21.720 8.107 1.00 35.81 95 VAL A O 1
ATOM 676 N N . ASP A 1 96 ? -51.421 23.729 8.074 1.00 32.81 96 ASP A N 1
ATOM 677 C CA . ASP A 1 96 ? -52.031 23.820 6.755 1.00 32.81 96 ASP A CA 1
ATOM 678 C C . ASP A 1 96 ? -51.172 23.505 5.518 1.00 32.81 96 ASP A C 1
ATOM 680 O O . ASP A 1 96 ? -49.960 23.701 5.467 1.00 32.81 96 ASP A O 1
ATOM 684 N N . GLN A 1 97 ? -51.912 23.078 4.488 1.00 44.28 97 GLN A N 1
ATOM 685 C CA . GLN A 1 97 ? -51.720 23.304 3.050 1.00 44.28 97 GLN A CA 1
ATOM 686 C C . GLN A 1 97 ? -50.309 23.717 2.594 1.00 44.28 97 GLN A C 1
ATOM 688 O O . GLN A 1 97 ? -49.991 24.889 2.418 1.00 44.28 97 GLN A O 1
ATOM 693 N N . SER A 1 98 ? -49.493 22.715 2.276 1.00 39.06 98 SER A N 1
ATOM 694 C CA . SER A 1 98 ? -48.385 22.823 1.324 1.00 39.06 98 SER A CA 1
ATOM 695 C C . SER A 1 98 ? -48.161 21.457 0.665 1.00 39.06 98 SER A C 1
ATOM 697 O O . SER A 1 98 ? -48.506 20.419 1.231 1.00 39.06 98 SER A O 1
ATOM 699 N N . ASP A 1 99 ? -47.690 21.467 -0.580 1.00 45.97 99 ASP A N 1
ATOM 700 C CA . ASP A 1 99 ? -47.771 20.366 -1.543 1.00 45.97 99 ASP A CA 1
ATOM 701 C C . ASP A 1 99 ? -47.517 18.949 -0.975 1.00 45.97 99 ASP A C 1
ATOM 703 O O . ASP A 1 99 ? -46.435 18.664 -0.443 1.00 45.97 99 ASP A O 1
ATOM 707 N N . PRO A 1 100 ? -48.444 17.986 -1.177 1.00 53.59 100 PRO A N 1
ATOM 708 C CA . PRO A 1 100 ? -48.318 16.619 -0.660 1.00 53.59 100 PRO A CA 1
ATOM 709 C C . PRO A 1 100 ? -47.134 15.845 -1.264 1.00 53.59 100 PRO A C 1
ATOM 711 O O . PRO A 1 100 ? -46.764 14.785 -0.756 1.00 53.59 100 PRO A O 1
ATOM 714 N N . SER A 1 101 ? -46.517 16.351 -2.340 1.00 57.41 101 SER A N 1
ATOM 715 C CA . SER A 1 101 ? -45.284 15.797 -2.905 1.00 57.41 101 SER A CA 1
ATOM 716 C C . SER A 1 101 ? -44.037 16.215 -2.136 1.00 57.41 101 SER A C 1
ATOM 718 O O . SER A 1 101 ? -43.117 15.410 -2.036 1.00 57.41 101 SER A O 1
ATOM 720 N N . LEU A 1 102 ? -43.996 17.431 -1.580 1.00 53.62 102 LEU A N 1
ATOM 721 C CA . LEU A 1 102 ? -42.845 17.915 -0.820 1.00 53.62 102 LEU A CA 1
ATOM 722 C C . LEU A 1 102 ? -42.814 17.255 0.562 1.00 53.62 102 LEU A C 1
ATOM 724 O O . LEU A 1 102 ? -41.777 16.749 0.970 1.00 53.62 102 LEU A O 1
ATOM 728 N N . ALA A 1 103 ? -43.965 17.142 1.232 1.00 57.97 103 ALA A N 1
ATOM 729 C CA . ALA A 1 103 ? -44.071 16.429 2.506 1.00 57.97 103 ALA A CA 1
ATOM 730 C C . ALA A 1 103 ? -43.736 14.926 2.371 1.00 57.97 103 ALA A C 1
ATOM 732 O O . ALA A 1 103 ? -43.052 14.360 3.227 1.00 57.97 103 ALA A O 1
ATOM 733 N N . ARG A 1 104 ? -44.142 14.279 1.262 1.00 57.56 104 ARG A N 1
ATOM 734 C CA . ARG A 1 104 ? -43.723 12.900 0.932 1.00 57.56 104 ARG A CA 1
ATOM 735 C C . ARG A 1 104 ? -42.241 12.796 0.572 1.00 57.56 104 ARG A C 1
ATOM 737 O O . ARG A 1 104 ? -41.598 11.835 0.971 1.00 57.56 104 ARG A O 1
ATOM 744 N N . ALA A 1 105 ? -41.683 13.778 -0.133 1.00 57.25 105 ALA A N 1
ATOM 745 C CA . ALA A 1 105 ? -40.257 13.806 -0.443 1.00 57.25 105 ALA A CA 1
ATOM 746 C C . ALA A 1 105 ? -39.406 14.006 0.819 1.00 57.25 105 ALA A C 1
ATOM 748 O O . ALA A 1 105 ? -38.405 13.323 0.977 1.00 57.25 105 ALA A O 1
ATOM 749 N N . VAL A 1 106 ? -39.824 14.868 1.751 1.00 64.31 106 VAL A N 1
ATOM 750 C CA . VAL A 1 106 ? -39.120 15.114 3.021 1.00 64.31 106 VAL A CA 1
ATOM 751 C C . VAL A 1 106 ? -39.194 13.899 3.944 1.00 64.31 106 VAL A C 1
ATOM 753 O O . VAL A 1 106 ? -38.203 13.557 4.581 1.00 64.31 106 VAL A O 1
ATOM 756 N N . THR A 1 107 ? -40.328 13.195 3.982 1.00 71.62 107 THR A N 1
ATOM 757 C CA . THR A 1 107 ? -40.449 11.943 4.750 1.00 71.62 107 THR A CA 1
ATOM 758 C C . THR A 1 107 ? -39.644 10.802 4.123 1.00 71.62 107 THR A C 1
ATOM 760 O O . THR A 1 107 ? -38.922 10.121 4.843 1.00 71.62 107 THR A O 1
ATOM 763 N N . GLN A 1 108 ? -39.646 10.659 2.793 1.00 69.31 108 GLN A N 1
ATOM 764 C CA . GLN A 1 108 ? -38.812 9.679 2.081 1.00 69.31 108 GLN A CA 1
ATOM 765 C C . GLN A 1 108 ? -37.311 9.998 2.192 1.00 69.31 108 GLN A C 1
ATOM 767 O O . GLN A 1 108 ? -36.478 9.103 2.323 1.00 69.31 108 GLN A O 1
ATOM 772 N N . GLN A 1 109 ? -36.948 11.280 2.180 1.00 54.12 109 GLN A N 1
ATOM 773 C CA . GLN A 1 109 ? -35.583 11.739 2.420 1.00 54.12 109 GLN A CA 1
ATOM 774 C C . GLN A 1 109 ? -35.179 11.527 3.887 1.00 54.12 109 GLN A C 1
ATOM 776 O O . GLN A 1 109 ? -34.033 11.173 4.151 1.00 54.12 109 GLN A O 1
ATOM 781 N N . GLY A 1 110 ? -36.119 11.660 4.829 1.00 61.97 110 GLY A N 1
ATOM 782 C CA . GLY A 1 110 ? -35.952 11.301 6.237 1.00 61.97 110 GLY A CA 1
ATOM 783 C C . GLY A 1 110 ? -35.729 9.800 6.447 1.00 61.97 110 GLY A C 1
ATOM 784 O O . GLY A 1 110 ? -34.829 9.427 7.193 1.00 61.97 110 GLY A O 1
ATOM 785 N N . GLU A 1 111 ? -36.460 8.935 5.736 1.00 64.44 111 GLU A N 1
ATOM 786 C CA . GLU A 1 111 ? -36.236 7.480 5.737 1.00 64.44 111 GLU A CA 1
ATOM 787 C C . GLU A 1 111 ? -34.889 7.104 5.110 1.00 64.44 111 GLU A C 1
ATOM 789 O O . GLU A 1 111 ? -34.157 6.288 5.669 1.00 64.44 111 GLU A O 1
ATOM 794 N N . ALA A 1 112 ? -34.511 7.733 3.994 1.00 56.50 112 ALA A N 1
ATOM 795 C CA . ALA A 1 112 ? -33.216 7.513 3.352 1.00 56.50 112 ALA A CA 1
ATOM 796 C C . ALA A 1 112 ? -32.046 7.977 4.235 1.00 56.50 112 ALA A C 1
ATOM 798 O O . ALA A 1 112 ? -31.031 7.286 4.327 1.00 56.50 112 ALA A O 1
ATOM 799 N N . LEU A 1 113 ? -32.196 9.112 4.926 1.00 49.84 113 LEU A N 1
ATOM 800 C CA . LEU A 1 113 ? -31.234 9.586 5.919 1.00 49.84 113 LEU A CA 1
ATOM 801 C C . LEU A 1 113 ? -31.177 8.653 7.124 1.00 49.84 113 LEU A C 1
ATOM 803 O O . LEU A 1 113 ? -30.086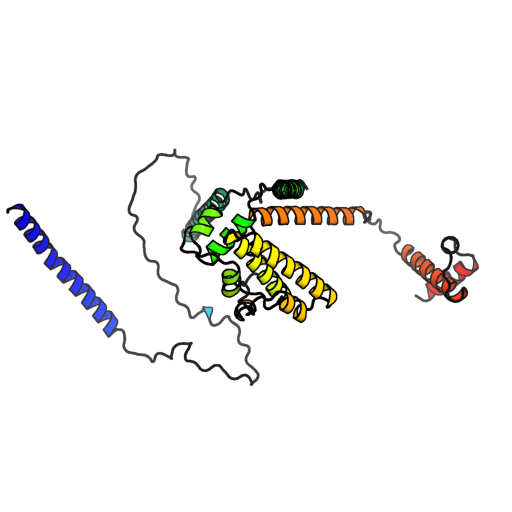 8.325 7.571 1.00 49.84 113 LEU A O 1
ATOM 807 N N . SER A 1 114 ? -32.315 8.164 7.611 1.00 60.75 114 SER A N 1
ATOM 808 C CA . SER A 1 114 ? -32.345 7.224 8.730 1.00 60.75 114 SER A CA 1
ATOM 809 C C . SER A 1 114 ? -31.733 5.868 8.362 1.00 60.75 114 SER A C 1
ATOM 811 O O . SER A 1 114 ? -31.063 5.272 9.199 1.00 60.75 114 SER A O 1
ATOM 813 N N . LEU A 1 115 ? -31.883 5.401 7.116 1.00 61.19 115 LEU A N 1
ATOM 814 C CA . LEU A 1 115 ? -31.211 4.203 6.599 1.00 61.19 115 LEU A CA 1
ATOM 815 C C . LEU A 1 115 ? -29.709 4.419 6.398 1.00 61.19 115 LEU A C 1
ATOM 817 O O . LEU A 1 115 ? -28.926 3.525 6.703 1.00 61.19 115 LEU A O 1
ATOM 821 N N . LEU A 1 116 ? -29.285 5.600 5.943 1.00 55.91 116 LEU A N 1
ATOM 822 C CA . LEU A 1 116 ? -27.867 5.961 5.848 1.00 55.91 116 LEU A CA 1
ATOM 823 C C . LEU A 1 116 ? -27.214 6.068 7.225 1.00 55.91 116 LEU A C 1
ATOM 825 O O . LEU A 1 116 ? -26.119 5.551 7.420 1.00 55.91 116 LEU A O 1
ATOM 829 N N . VAL A 1 117 ? -27.898 6.694 8.183 1.00 56.47 117 VAL A N 1
ATOM 830 C CA . VAL A 1 117 ? -27.458 6.793 9.578 1.00 56.47 117 VAL A CA 1
ATOM 831 C C . VAL A 1 117 ? -27.436 5.408 10.218 1.00 56.47 117 VAL A C 1
ATOM 833 O O . VAL A 1 117 ? -26.445 5.061 10.847 1.00 56.47 117 VAL A O 1
ATOM 836 N N . ALA A 1 118 ? -28.447 4.567 9.991 1.00 50.75 118 ALA A N 1
ATOM 837 C CA . ALA A 1 118 ? -28.442 3.183 10.456 1.00 50.75 118 ALA A CA 1
ATOM 838 C C . ALA A 1 118 ? -27.323 2.355 9.802 1.00 50.75 118 ALA A C 1
ATOM 840 O O . ALA A 1 118 ? -26.709 1.542 10.482 1.00 50.75 118 ALA A O 1
ATOM 841 N N . HIS A 1 119 ? -27.005 2.578 8.522 1.00 57.62 119 HIS A N 1
ATOM 842 C CA . HIS A 1 119 ? -25.901 1.901 7.838 1.00 57.62 119 HIS A CA 1
ATOM 843 C C . HIS A 1 119 ? -24.527 2.361 8.352 1.00 57.62 119 HIS A C 1
ATOM 845 O O . HIS A 1 119 ? -23.639 1.534 8.537 1.00 57.62 119 HIS A O 1
ATOM 851 N N . LEU A 1 120 ? -24.376 3.652 8.662 1.00 53.00 120 LEU A N 1
ATOM 852 C CA . LEU A 1 120 ? -23.197 4.227 9.321 1.00 53.00 120 LEU A CA 1
ATOM 853 C C . LEU A 1 120 ? -23.013 3.694 10.746 1.00 53.00 120 LEU A C 1
ATOM 855 O O . LEU A 1 120 ? -21.912 3.307 11.127 1.00 53.00 120 LEU A O 1
ATOM 859 N N . VAL A 1 121 ? -24.102 3.613 11.511 1.00 51.41 121 VAL A N 1
ATOM 860 C CA . VAL A 1 121 ? -24.109 3.076 12.878 1.00 51.41 121 VAL A CA 1
ATOM 861 C C . VAL A 1 121 ? -23.846 1.565 12.877 1.00 51.41 121 VAL A C 1
ATOM 863 O O . VAL A 1 121 ? -23.069 1.082 13.695 1.00 51.41 121 VAL A O 1
ATOM 866 N N . ALA A 1 122 ? -24.417 0.816 11.928 1.00 44.09 122 ALA A N 1
ATOM 867 C CA . ALA A 1 122 ? -24.196 -0.624 11.777 1.00 44.09 122 ALA A CA 1
ATOM 868 C C . ALA A 1 122 ? -22.785 -0.974 11.265 1.00 44.09 122 ALA A C 1
ATOM 870 O O . ALA A 1 122 ? -22.299 -2.069 11.536 1.00 44.09 122 ALA A O 1
ATOM 871 N N . GLN A 1 123 ? -22.105 -0.055 10.567 1.00 52.19 123 GLN A N 1
ATOM 872 C CA . GLN A 1 123 ? -20.686 -0.187 10.207 1.00 52.19 123 GLN A CA 1
ATOM 873 C C . GLN A 1 123 ? -19.720 0.119 11.368 1.00 52.19 123 GLN A C 1
ATOM 875 O O . GLN A 1 123 ? -18.511 0.001 11.191 1.00 52.19 123 GLN A O 1
ATOM 880 N N . GLY A 1 124 ? -20.222 0.445 12.565 1.00 40.41 124 GLY A N 1
ATOM 881 C CA . GLY A 1 124 ? -19.425 0.463 13.797 1.00 40.41 124 GLY A CA 1
ATOM 882 C C . GLY A 1 124 ? -18.505 1.672 13.980 1.00 40.41 124 GLY A C 1
ATOM 883 O O . GLY A 1 124 ? -17.815 1.758 14.994 1.00 40.41 124 GLY A O 1
ATOM 884 N N . GLU A 1 125 ? -18.516 2.644 13.069 1.00 41.41 125 GLU A N 1
ATOM 885 C CA . GLU A 1 125 ? -17.809 3.909 13.253 1.00 41.41 125 GLU A CA 1
ATOM 886 C C . GLU A 1 125 ? -18.806 5.022 13.547 1.00 41.41 125 GLU A C 1
ATOM 888 O O . GLU A 1 125 ? -19.483 5.544 12.663 1.00 41.41 125 GLU A O 1
ATOM 893 N N . SER A 1 126 ? -18.856 5.427 14.816 1.00 40.12 126 SER A N 1
ATOM 894 C CA . SER A 1 126 ? -19.379 6.735 15.203 1.00 40.12 126 SER A CA 1
ATOM 895 C C . SER A 1 126 ? -18.505 7.818 14.555 1.00 40.12 126 SER A C 1
ATOM 897 O O . SER A 1 126 ? -17.523 8.301 15.130 1.00 40.12 126 SER A O 1
ATOM 899 N N . LEU A 1 127 ? -18.822 8.149 13.302 1.00 45.69 127 LEU A N 1
ATOM 900 C CA . LEU A 1 127 ? -18.362 9.354 12.632 1.00 45.69 127 LEU A CA 1
ATOM 901 C C . LEU A 1 127 ? -19.169 10.518 13.201 1.00 45.69 127 LEU A C 1
ATOM 903 O O . LEU A 1 127 ? -20.185 10.945 12.658 1.00 45.69 127 LEU A O 1
ATOM 907 N N . ASP A 1 128 ? -18.709 10.995 14.352 1.00 40.62 128 ASP A N 1
ATOM 908 C CA . ASP A 1 128 ? -19.192 12.213 14.980 1.00 40.62 128 ASP A CA 1
ATOM 909 C C . ASP A 1 128 ? -18.774 13.423 14.127 1.00 40.62 128 ASP A C 1
ATOM 911 O O . ASP A 1 128 ? -17.710 14.017 14.303 1.00 40.62 128 ASP A O 1
ATOM 915 N N . PHE A 1 129 ? -19.614 13.763 13.149 1.00 47.38 129 PHE A N 1
ATOM 916 C CA . PHE A 1 129 ? -19.559 15.037 12.436 1.00 47.38 129 PHE A CA 1
ATOM 917 C C . PHE A 1 129 ? -20.219 16.170 13.253 1.00 47.38 129 PHE A C 1
ATOM 919 O O . PHE A 1 129 ? -20.382 17.264 12.733 1.00 47.38 129 PHE A O 1
ATOM 926 N N . GLY A 1 130 ? -20.637 15.950 14.508 1.00 40.25 130 GLY A N 1
ATOM 927 C CA . GLY A 1 130 ? -21.447 16.901 15.279 1.00 40.25 130 GLY A CA 1
ATOM 928 C C . GLY A 1 130 ? -20.672 17.988 16.031 1.00 40.25 130 GLY A C 1
ATOM 929 O O . GLY A 1 130 ? -21.263 18.985 16.438 1.00 40.25 130 GLY A O 1
ATOM 930 N N . ALA A 1 131 ? -19.355 17.860 16.206 1.00 40.75 131 ALA A N 1
ATOM 931 C CA . ALA A 1 131 ? -18.563 18.791 17.016 1.00 40.75 131 ALA A CA 1
ATOM 932 C C . ALA A 1 131 ? -17.862 19.882 16.175 1.00 40.75 131 ALA A C 1
ATOM 934 O O . ALA A 1 131 ? -16.637 19.960 16.126 1.00 40.75 131 ALA A O 1
ATOM 935 N N . PHE A 1 132 ? -18.634 20.752 15.518 1.00 46.41 132 PHE A N 1
ATOM 936 C CA . PHE A 1 132 ? -18.124 21.880 14.715 1.00 46.41 132 PHE A CA 1
ATOM 937 C C . PHE A 1 132 ? -17.855 23.180 15.511 1.00 46.41 132 PHE A C 1
ATOM 939 O O . PHE A 1 132 ? -17.836 24.263 14.933 1.00 46.41 132 PHE A O 1
ATOM 946 N N . SER A 1 133 ? -17.603 23.114 16.824 1.00 41.28 133 SER A N 1
ATOM 947 C CA . SER A 1 133 ? -17.295 24.306 17.635 1.00 41.28 133 SER A CA 1
ATOM 948 C C . SER A 1 133 ? -15.892 24.248 18.243 1.00 41.28 133 SER A C 1
ATOM 950 O O . SER A 1 133 ? -15.669 23.541 19.223 1.00 41.28 133 SER A O 1
ATOM 952 N N . GLY A 1 134 ? -14.953 24.990 17.635 1.00 44.53 134 GLY A N 1
ATOM 953 C CA . GLY A 1 134 ? -13.820 25.711 18.257 1.00 44.53 134 GLY A CA 1
ATOM 954 C C . GLY A 1 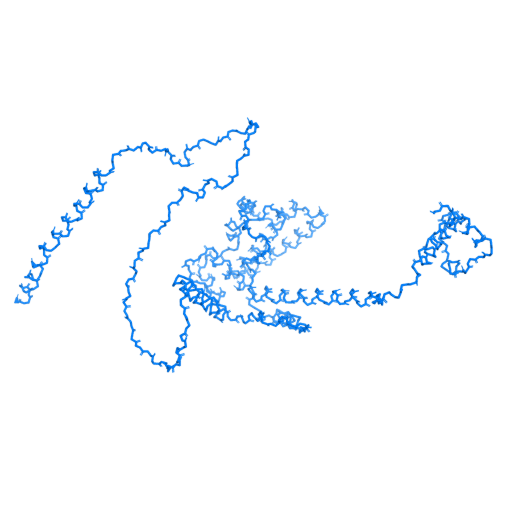134 ? -12.768 24.971 19.102 1.00 44.53 134 GLY A C 1
ATOM 955 O O . GLY A 1 134 ? -11.749 25.562 19.459 1.00 44.53 134 GLY A O 1
ATOM 956 N N . SER A 1 135 ? -12.966 23.699 19.419 1.00 45.12 135 SER A N 1
ATOM 957 C CA . SER A 1 135 ? -12.134 22.920 20.329 1.00 45.12 135 SER A CA 1
ATOM 958 C C . SER A 1 135 ? -11.249 21.965 19.531 1.00 45.12 135 SER A C 1
ATOM 960 O O . SER A 1 135 ? -11.733 21.013 18.920 1.00 45.12 135 SER A O 1
ATOM 962 N N . VAL A 1 136 ? -9.933 22.221 19.533 1.00 52.78 136 VAL A N 1
ATOM 963 C CA . VAL A 1 136 ? -8.916 21.245 19.103 1.00 52.78 136 VAL A CA 1
ATOM 964 C C . VAL A 1 136 ? -8.906 20.138 20.152 1.00 52.78 136 VAL A C 1
ATOM 966 O O . VAL A 1 136 ? -8.108 20.129 21.084 1.00 52.78 136 VAL A O 1
ATOM 969 N N . SER A 1 137 ? -9.870 19.235 20.060 1.00 57.50 137 SER A N 1
ATOM 970 C CA . SER A 1 137 ? -9.850 18.004 20.828 1.00 57.50 137 SER A CA 1
ATOM 971 C C . SER A 1 137 ? -8.853 17.097 20.117 1.00 57.50 137 SER A C 1
ATOM 973 O O . SER A 1 137 ? -9.155 16.696 19.004 1.00 57.50 137 SER A O 1
ATOM 975 N N . GLY A 1 138 ? -7.683 16.812 20.708 1.00 63.16 138 GLY A N 1
ATOM 976 C CA . GLY A 1 138 ? -6.605 15.974 20.132 1.00 63.16 138 GLY A CA 1
ATOM 977 C C . GLY A 1 138 ? -6.969 14.493 19.932 1.00 63.16 138 GLY A C 1
ATOM 978 O O . GLY A 1 138 ? -6.154 13.595 20.146 1.00 63.16 138 GLY A O 1
ATOM 979 N N . LYS A 1 139 ? -8.229 14.222 19.590 1.00 77.00 139 LYS A N 1
ATOM 980 C CA . LYS A 1 139 ? -8.831 12.902 19.415 1.00 77.00 139 LYS A CA 1
ATOM 981 C C . LYS A 1 139 ? -8.245 12.195 18.194 1.00 77.00 139 LYS A C 1
ATOM 983 O O . LYS A 1 139 ? -8.121 10.976 18.228 1.00 77.00 139 LYS A O 1
ATOM 988 N N . GLY A 1 140 ? -7.887 12.920 17.136 1.00 83.06 140 GLY A N 1
ATOM 989 C CA . GLY A 1 140 ? -7.236 12.403 15.935 1.00 83.06 140 GLY A CA 1
ATOM 990 C C . GLY A 1 140 ? -5.824 11.907 16.225 1.00 83.06 140 GLY A C 1
ATOM 991 O O . GLY A 1 140 ? -5.523 10.749 15.937 1.00 83.06 140 GLY A O 1
ATOM 992 N N . ALA A 1 141 ? -4.992 12.732 16.865 1.00 87.44 141 ALA A N 1
ATOM 993 C CA . ALA A 1 141 ? -3.654 12.342 17.311 1.00 87.44 141 ALA A CA 1
ATOM 994 C C . ALA A 1 141 ? -3.684 11.130 18.257 1.00 87.44 141 ALA A C 1
ATOM 996 O O . ALA A 1 141 ? -2.991 10.147 18.000 1.00 87.44 141 ALA A O 1
ATOM 997 N N . ALA A 1 142 ? -4.551 11.146 19.276 1.00 88.38 142 ALA A N 1
ATOM 998 C CA . ALA A 1 142 ? -4.684 10.035 20.222 1.00 88.38 142 ALA A CA 1
ATOM 999 C C . ALA A 1 142 ? -5.183 8.737 19.554 1.00 88.38 142 ALA A C 1
ATOM 1001 O O . ALA A 1 142 ? -4.677 7.649 19.827 1.00 88.38 142 ALA A O 1
ATOM 1002 N N . ARG A 1 143 ? -6.157 8.821 18.635 1.00 89.62 143 ARG A N 1
ATOM 1003 C CA . ARG A 1 143 ? -6.616 7.648 17.867 1.00 89.62 143 ARG A CA 1
ATOM 1004 C C . ARG A 1 143 ? -5.525 7.118 16.940 1.00 89.62 143 ARG A C 1
ATOM 1006 O O . ARG A 1 143 ? -5.393 5.906 16.805 1.00 89.62 143 ARG A O 1
ATOM 1013 N N . ARG A 1 144 ? -4.738 8.000 16.317 1.00 91.38 144 ARG A N 1
ATOM 1014 C CA . ARG A 1 144 ? -3.605 7.606 15.472 1.00 91.38 144 ARG A CA 1
ATOM 1015 C C . ARG A 1 144 ? -2.537 6.888 16.290 1.00 91.38 144 ARG A C 1
ATOM 1017 O O . ARG A 1 144 ? -2.070 5.843 15.855 1.00 91.38 144 ARG A O 1
ATOM 1024 N N . GLU A 1 145 ? -2.195 7.403 17.467 1.00 93.06 145 GLU A N 1
ATOM 1025 C CA . GLU A 1 145 ? -1.262 6.755 18.394 1.00 93.06 145 GLU A CA 1
ATOM 1026 C C . GLU A 1 145 ? -1.750 5.359 18.798 1.00 93.06 145 GLU A C 1
ATOM 1028 O O . GLU A 1 145 ? -0.985 4.399 18.735 1.00 93.06 145 GLU A O 1
ATOM 1033 N N . LYS A 1 146 ? -3.049 5.211 19.091 1.00 92.69 146 LYS A N 1
ATOM 1034 C CA . LYS A 1 146 ? -3.648 3.897 19.352 1.00 92.69 146 LYS A CA 1
ATOM 1035 C C . LYS A 1 146 ? -3.455 2.930 18.176 1.00 92.69 146 LYS A C 1
ATOM 1037 O O . LYS A 1 146 ? -3.001 1.812 18.390 1.00 92.69 146 LYS A O 1
ATOM 1042 N N . LEU A 1 147 ? -3.745 3.354 16.942 1.00 92.56 147 LEU A N 1
ATOM 1043 C CA . LEU A 1 147 ? -3.540 2.512 15.753 1.00 92.56 147 LEU A CA 1
ATOM 1044 C C . LEU A 1 147 ? -2.058 2.158 15.533 1.00 92.56 147 LEU A C 1
ATOM 1046 O O . LEU A 1 147 ? -1.748 1.053 15.092 1.00 92.56 147 LEU A O 1
ATOM 1050 N N . GLN A 1 148 ? -1.134 3.069 15.851 1.00 93.75 148 GLN A N 1
ATOM 1051 C CA . GLN A 1 148 ? 0.305 2.794 15.797 1.00 93.75 148 GLN A CA 1
ATOM 1052 C C . GLN A 1 148 ? 0.730 1.762 16.851 1.00 93.75 148 GLN A C 1
ATOM 1054 O O . GLN A 1 148 ? 1.536 0.887 16.540 1.00 93.75 148 GLN A O 1
ATOM 1059 N N . ALA A 1 149 ? 0.163 1.823 18.059 1.00 94.25 149 ALA A N 1
ATOM 1060 C CA . ALA A 1 149 ? 0.397 0.842 19.117 1.00 94.25 149 ALA A CA 1
ATOM 1061 C C . ALA A 1 149 ? -0.200 -0.538 18.783 1.00 94.25 149 ALA A C 1
ATOM 1063 O O . ALA A 1 149 ? 0.417 -1.571 19.041 1.00 94.25 149 ALA A O 1
ATOM 1064 N N . GLU A 1 150 ? -1.382 -0.586 18.162 1.00 93.50 150 GLU A N 1
ATOM 1065 C CA . GLU A 1 150 ? -1.981 -1.833 17.660 1.00 93.50 150 GLU A CA 1
ATOM 1066 C C . GLU A 1 150 ? -1.109 -2.477 16.568 1.00 93.50 150 GLU A C 1
ATOM 1068 O O . GLU A 1 150 ? -0.934 -3.697 16.539 1.00 93.50 150 GLU A O 1
ATOM 1073 N N . LEU A 1 151 ? -0.508 -1.660 15.694 1.00 93.44 151 LEU A N 1
ATOM 1074 C CA . LEU A 1 151 ? 0.416 -2.138 14.667 1.00 93.44 151 LEU A CA 1
ATOM 1075 C C . LEU A 1 151 ? 1.724 -2.672 15.269 1.00 93.44 151 LEU A C 1
ATOM 1077 O O . LEU A 1 151 ? 2.150 -3.764 14.902 1.00 93.44 151 LEU A O 1
ATOM 1081 N N . SER A 1 152 ? 2.346 -1.947 16.205 1.00 94.31 152 SER A N 1
ATOM 1082 C CA . SER A 1 152 ? 3.614 -2.369 16.821 1.00 94.31 152 SER A CA 1
ATOM 1083 C C . SER A 1 152 ? 3.466 -3.566 17.765 1.00 94.31 152 SER A C 1
ATOM 1085 O O . SER A 1 152 ? 4.401 -4.349 17.903 1.00 94.31 152 SER A O 1
ATOM 1087 N N . SER A 1 153 ? 2.291 -3.745 18.377 1.00 95.12 153 SER A N 1
ATOM 1088 C CA . SER A 1 153 ? 1.954 -4.925 19.190 1.00 95.12 153 SER A CA 1
ATOM 1089 C C . SER A 1 153 ? 1.540 -6.151 18.368 1.00 95.12 153 SER A C 1
ATOM 1091 O O . SER A 1 153 ? 1.325 -7.216 18.940 1.00 95.12 153 SER A O 1
ATOM 1093 N N . GLY A 1 154 ? 1.395 -6.018 17.043 1.00 89.81 154 GLY A N 1
ATOM 1094 C CA . GLY A 1 154 ? 0.959 -7.107 16.165 1.00 89.81 154 GLY A CA 1
ATOM 1095 C C . GLY A 1 154 ? -0.526 -7.475 16.290 1.00 89.81 154 GLY A C 1
ATOM 1096 O O . GLY A 1 154 ? -0.939 -8.509 15.776 1.00 89.81 154 GLY A O 1
ATOM 1097 N N . SER A 1 155 ? -1.343 -6.643 16.944 1.00 91.50 155 SER A N 1
ATOM 1098 C CA . SER A 1 155 ? -2.788 -6.872 17.140 1.00 91.50 155 SER A CA 1
ATOM 1099 C C . SER A 1 155 ? -3.669 -6.267 16.037 1.00 91.50 155 SER A C 1
ATOM 1101 O O . SER A 1 155 ? -4.892 -6.412 16.049 1.00 91.50 155 SER A O 1
ATOM 1103 N N . SER A 1 156 ? -3.061 -5.584 15.064 1.00 91.75 156 SER A N 1
ATOM 1104 C CA . SER A 1 156 ? -3.781 -4.919 13.979 1.00 91.75 156 SER A CA 1
ATOM 1105 C C . SER A 1 156 ? -4.440 -5.891 12.987 1.00 91.75 156 SER A C 1
ATOM 1107 O O . SER A 1 156 ? -3.938 -6.980 12.718 1.00 91.75 156 SER A O 1
ATOM 1109 N N . SER A 1 157 ? -5.543 -5.459 12.368 1.00 92.00 157 SER A N 1
ATOM 1110 C CA . SER A 1 157 ? -6.277 -6.222 11.340 1.00 92.00 157 SER A CA 1
ATOM 1111 C C . SER A 1 157 ? -6.272 -5.551 9.957 1.00 92.00 157 SER A C 1
ATOM 1113 O O . SER A 1 157 ? -7.088 -5.881 9.097 1.00 92.00 157 SER A O 1
ATOM 1115 N N . PHE A 1 158 ? -5.345 -4.618 9.707 1.00 93.19 158 PHE A N 1
ATOM 1116 C CA . PHE A 1 158 ? -5.321 -3.821 8.473 1.00 93.19 158 PHE A CA 1
ATOM 1117 C C . PHE A 1 158 ? -5.205 -4.669 7.210 1.00 93.19 158 PHE A C 1
ATOM 1119 O O . PHE A 1 158 ? -5.930 -4.425 6.249 1.00 93.19 158 PHE A O 1
ATOM 1126 N N . PHE A 1 159 ? -4.337 -5.684 7.217 1.00 93.38 159 PHE A N 1
ATOM 1127 C CA . PHE A 1 159 ? -4.156 -6.557 6.059 1.00 93.38 159 PHE A CA 1
ATOM 1128 C C . PHE A 1 159 ? -5.472 -7.243 5.670 1.00 93.38 159 PHE A C 1
ATOM 1130 O O . PHE A 1 159 ? -5.903 -7.162 4.523 1.00 93.38 159 PHE A O 1
ATOM 1137 N N . LEU A 1 160 ? -6.179 -7.807 6.653 1.00 93.88 160 LEU A N 1
ATOM 1138 C CA . LEU A 1 160 ? -7.496 -8.405 6.456 1.00 93.88 160 LEU A CA 1
ATOM 1139 C C . LEU A 1 160 ? -8.503 -7.395 5.884 1.00 93.88 160 LEU A C 1
ATOM 1141 O O . LEU A 1 160 ? -9.213 -7.711 4.934 1.00 93.88 160 LEU A O 1
ATOM 1145 N N . GLN A 1 161 ? -8.553 -6.179 6.430 1.00 93.69 161 GLN A N 1
ATOM 1146 C CA . GLN A 1 161 ? -9.481 -5.138 5.975 1.00 93.69 161 GLN A CA 1
ATOM 1147 C C . GLN A 1 161 ? -9.207 -4.704 4.524 1.00 93.69 161 GLN A C 1
ATOM 1149 O O . GLN A 1 161 ? -10.149 -4.528 3.748 1.00 93.69 161 GLN A O 1
ATOM 1154 N N . VAL A 1 162 ? -7.934 -4.583 4.134 1.00 94.62 162 VAL A N 1
ATOM 1155 C CA . VAL A 1 162 ? -7.523 -4.284 2.750 1.00 94.62 162 VAL A CA 1
ATOM 1156 C C . VAL A 1 162 ? -7.986 -5.395 1.807 1.00 94.62 162 VAL A C 1
ATOM 1158 O O . VAL A 1 162 ? -8.606 -5.123 0.775 1.00 94.62 162 VAL A O 1
ATOM 1161 N N . LEU A 1 163 ? -7.754 -6.652 2.187 1.00 94.56 163 LEU A N 1
ATOM 1162 C CA . LEU A 1 163 ? -8.175 -7.820 1.416 1.00 94.56 163 LEU A CA 1
ATOM 1163 C C . LEU A 1 163 ? -9.702 -7.918 1.290 1.00 94.56 163 LEU A C 1
ATOM 1165 O O . LEU A 1 163 ? -10.218 -8.189 0.208 1.00 94.56 163 LEU A O 1
ATOM 1169 N N . GLN A 1 164 ? -10.446 -7.612 2.354 1.00 93.38 164 GLN A N 1
ATOM 1170 C CA . GLN A 1 164 ? -11.908 -7.517 2.319 1.00 93.38 164 GLN A CA 1
ATOM 1171 C C . GLN A 1 164 ? -12.387 -6.413 1.364 1.00 93.38 164 GLN A C 1
ATOM 1173 O O . GLN A 1 164 ? -13.348 -6.611 0.614 1.00 93.38 164 GLN A O 1
ATOM 1178 N N . GLY A 1 165 ? -11.709 -5.260 1.346 1.00 92.44 165 GLY A N 1
ATOM 1179 C CA . GLY A 1 165 ? -11.965 -4.180 0.390 1.00 92.44 165 GLY A CA 1
ATOM 1180 C C . GLY A 1 165 ? -11.753 -4.623 -1.061 1.00 92.44 165 GLY A C 1
ATOM 1181 O O . GLY A 1 165 ? -12.605 -4.375 -1.922 1.00 92.44 165 GLY A O 1
ATOM 1182 N N . ALA A 1 166 ? -10.663 -5.350 -1.325 1.00 94.06 166 ALA A N 1
ATOM 1183 C CA . ALA A 1 166 ? -10.386 -5.945 -2.630 1.00 94.06 166 ALA A CA 1
ATOM 1184 C C . ALA A 1 166 ? -11.442 -6.994 -3.023 1.00 94.06 166 ALA A C 1
ATOM 1186 O O . ALA A 1 166 ? -11.976 -6.950 -4.135 1.00 94.06 166 ALA A O 1
ATOM 1187 N N . HIS A 1 167 ? -11.812 -7.883 -2.096 1.00 94.19 167 HIS A N 1
ATOM 1188 C CA . HIS A 1 167 ? -12.806 -8.934 -2.309 1.00 94.19 167 HIS A CA 1
ATOM 1189 C C . HIS A 1 167 ? -14.172 -8.361 -2.697 1.00 94.19 167 HIS A C 1
ATOM 1191 O O . HIS A 1 167 ? -14.738 -8.766 -3.708 1.00 94.19 167 HIS A O 1
ATOM 1197 N N . ARG A 1 168 ? -14.695 -7.370 -1.959 1.00 92.50 168 ARG A N 1
ATOM 1198 C CA . ARG A 1 168 ? -15.998 -6.737 -2.267 1.00 92.50 168 ARG A CA 1
ATOM 1199 C C . ARG A 1 168 ? -16.045 -6.132 -3.671 1.00 92.50 168 ARG A C 1
ATOM 1201 O O . ARG A 1 168 ? -17.101 -6.084 -4.291 1.00 92.50 168 ARG A O 1
ATOM 1208 N N . ARG A 1 169 ? -14.901 -5.664 -4.175 1.00 90.94 169 ARG A N 1
ATOM 1209 C CA . ARG A 1 169 ? -14.769 -5.083 -5.517 1.00 90.94 169 ARG A CA 1
ATOM 1210 C C . ARG A 1 169 ? -14.634 -6.132 -6.613 1.00 90.94 169 ARG A C 1
ATOM 1212 O O . ARG A 1 169 ? -15.153 -5.928 -7.707 1.00 90.94 169 ARG A O 1
ATOM 1219 N N . LEU A 1 170 ? -13.908 -7.214 -6.352 1.00 92.56 170 LEU A N 1
ATOM 1220 C CA . LEU A 1 170 ? -13.740 -8.308 -7.308 1.00 92.56 170 LEU A CA 1
ATOM 1221 C C . LEU A 1 170 ? -14.992 -9.182 -7.411 1.00 92.56 170 LEU A C 1
ATOM 1223 O O . LEU A 1 170 ? -15.337 -9.621 -8.512 1.00 92.56 170 LEU A O 1
ATOM 1227 N N . TYR A 1 171 ? -15.662 -9.389 -6.279 1.00 93.44 171 TYR A N 1
ATOM 1228 C CA . TYR A 1 171 ? -16.726 -10.363 -6.071 1.00 93.44 171 TYR A CA 1
ATOM 1229 C C . TYR A 1 171 ? -17.910 -9.751 -5.296 1.00 93.44 171 TYR A C 1
ATOM 1231 O O . TYR A 1 171 ? -18.224 -10.197 -4.192 1.00 93.44 171 TYR A O 1
ATOM 1239 N N . PRO A 1 172 ? -18.604 -8.739 -5.851 1.00 91.25 172 PRO A N 1
ATOM 1240 C CA . PRO A 1 172 ? -19.673 -8.027 -5.142 1.00 91.25 172 PRO A CA 1
ATOM 1241 C C . PRO A 1 172 ? -20.890 -8.903 -4.808 1.00 91.25 172 PRO A C 1
ATOM 1243 O O . PRO A 1 172 ? -21.633 -8.586 -3.886 1.00 91.25 172 PRO A O 1
ATOM 1246 N N . ALA A 1 173 ? -21.098 -9.998 -5.544 1.00 92.38 173 ALA A N 1
ATOM 1247 C CA . ALA A 1 173 ? -22.202 -10.931 -5.319 1.00 92.38 173 ALA A CA 1
ATOM 1248 C C . ALA A 1 173 ? -21.926 -11.961 -4.206 1.00 92.38 173 ALA A C 1
ATOM 1250 O O . ALA A 1 173 ? -22.832 -12.695 -3.821 1.00 92.38 173 ALA A O 1
ATOM 1251 N N . LEU A 1 174 ? -20.684 -12.059 -3.718 1.00 90.31 174 LEU A N 1
ATOM 1252 C CA . LEU A 1 174 ? -20.275 -13.067 -2.742 1.00 90.31 174 LEU A CA 1
ATOM 1253 C C . LEU A 1 174 ? -20.141 -12.451 -1.341 1.00 90.31 174 LEU A C 1
ATOM 1255 O O . LEU A 1 174 ? -19.678 -11.313 -1.211 1.00 90.31 174 LEU A O 1
ATOM 1259 N N . PRO A 1 175 ? -20.498 -13.196 -0.277 1.00 90.44 175 PRO A N 1
ATOM 1260 C CA . PRO A 1 175 ? -20.289 -12.733 1.087 1.00 90.44 175 PRO A CA 1
ATOM 1261 C C . PRO A 1 175 ? -18.793 -12.530 1.349 1.00 90.44 175 PRO A C 1
ATOM 1263 O O . PRO A 1 175 ? -17.960 -13.360 0.984 1.00 90.44 175 PRO A O 1
ATOM 1266 N N . CYS A 1 176 ? -18.456 -11.405 1.976 1.00 90.62 176 CYS A N 1
ATOM 1267 C CA . CYS A 1 176 ? -17.077 -11.058 2.289 1.00 90.62 176 CYS A CA 1
ATOM 1268 C C . CYS A 1 176 ? -16.564 -11.922 3.453 1.00 90.62 176 CYS A C 1
ATOM 1270 O O . CYS A 1 176 ? -17.182 -11.897 4.521 1.00 90.62 176 CYS A O 1
ATOM 1272 N N . PRO A 1 177 ? -15.439 -12.636 3.303 1.00 92.06 177 PRO A N 1
ATOM 1273 C CA . PRO A 1 177 ? -14.893 -13.447 4.387 1.00 92.06 177 PRO A CA 1
ATOM 1274 C C . PRO A 1 177 ? -14.445 -12.600 5.584 1.00 92.06 177 PRO A C 1
ATOM 1276 O O . PRO A 1 177 ? -13.917 -11.496 5.421 1.00 92.06 177 PRO A O 1
ATOM 1279 N N . THR A 1 178 ? -14.641 -13.124 6.794 1.00 91.06 178 THR A N 1
ATOM 1280 C CA . THR A 1 178 ? -14.351 -12.429 8.061 1.00 91.06 178 THR A CA 1
ATOM 1281 C C . THR A 1 178 ? -12.979 -12.753 8.643 1.00 91.06 178 THR A C 1
ATOM 1283 O O . THR A 1 178 ? -12.522 -12.021 9.513 1.00 91.06 178 THR A O 1
ATOM 1286 N N . SER A 1 179 ? -12.309 -13.804 8.166 1.00 93.75 179 SER A N 1
ATOM 1287 C CA . SER A 1 179 ? -10.965 -14.197 8.597 1.00 93.75 179 SER A CA 1
ATOM 1288 C C . SER A 1 179 ? -10.038 -14.401 7.401 1.00 93.75 179 SER A C 1
ATOM 1290 O O . SER A 1 179 ? -10.484 -14.587 6.264 1.00 93.75 179 SER A O 1
ATOM 1292 N N . LEU A 1 180 ? -8.732 -14.357 7.667 1.00 91.50 180 LEU A N 1
ATOM 1293 C CA . LEU A 1 180 ? -7.716 -14.589 6.648 1.00 91.50 180 LEU A CA 1
ATOM 1294 C C . LEU A 1 180 ? -7.822 -16.026 6.126 1.00 91.50 180 LEU A C 1
ATOM 1296 O O . LEU A 1 180 ? -7.900 -16.232 4.923 1.00 91.50 180 LEU A O 1
ATOM 1300 N N . GLU A 1 181 ? -7.930 -16.997 7.033 1.00 91.75 181 GLU A N 1
ATOM 1301 C CA . GLU A 1 181 ? -8.085 -18.420 6.719 1.00 91.75 181 GLU A CA 1
ATOM 1302 C C . GLU A 1 181 ? -9.289 -18.689 5.807 1.00 91.75 181 GLU A C 1
ATOM 1304 O O . GLU A 1 181 ? -9.160 -19.389 4.806 1.00 91.75 181 GLU A O 1
ATOM 1309 N N . ALA A 1 182 ? -10.435 -18.050 6.067 1.00 91.81 182 ALA A N 1
ATOM 1310 C CA . ALA A 1 182 ? -11.604 -18.173 5.202 1.00 91.81 182 ALA A CA 1
ATOM 1311 C C . ALA A 1 182 ? -11.351 -17.620 3.786 1.00 91.81 182 ALA A C 1
ATOM 1313 O O . ALA A 1 182 ? -11.847 -18.194 2.816 1.00 91.81 182 ALA A O 1
ATOM 1314 N N . MET A 1 183 ? -10.562 -16.545 3.638 1.00 91.94 183 MET A N 1
ATOM 1315 C CA . MET A 1 183 ? -10.140 -16.068 2.310 1.00 91.94 183 MET A CA 1
ATOM 1316 C C . MET A 1 183 ? -9.215 -17.060 1.611 1.00 91.94 183 MET A C 1
ATOM 1318 O O . MET A 1 183 ? -9.367 -17.279 0.409 1.00 91.94 183 MET A O 1
ATOM 1322 N N . ARG A 1 184 ? -8.296 -17.687 2.354 1.00 90.62 184 ARG A N 1
ATOM 1323 C CA . ARG A 1 184 ? -7.384 -18.698 1.801 1.00 90.62 184 ARG A CA 1
ATOM 1324 C C . ARG A 1 184 ? -8.138 -19.920 1.301 1.00 90.62 184 ARG A C 1
ATOM 1326 O O . ARG A 1 184 ? -7.931 -20.333 0.168 1.00 90.62 184 ARG A O 1
ATOM 1333 N N . LEU A 1 185 ? -9.067 -20.437 2.106 1.00 90.12 185 LEU A N 1
ATOM 1334 C CA . LEU A 1 185 ? -9.902 -21.588 1.752 1.00 90.12 185 LEU A CA 1
ATOM 1335 C C . LEU A 1 185 ? -10.744 -21.338 0.497 1.00 90.12 185 LEU A C 1
ATOM 1337 O O . LEU A 1 185 ? -10.983 -22.258 -0.280 1.00 90.12 185 LEU A O 1
ATOM 1341 N N . GLN A 1 186 ? -11.185 -20.098 0.272 1.00 89.81 186 GLN A N 1
ATOM 1342 C CA . GLN A 1 186 ? -11.868 -19.747 -0.970 1.00 89.81 186 GLN A CA 1
ATOM 1343 C C . GLN A 1 186 ? -10.928 -19.753 -2.181 1.00 89.81 186 GLN A C 1
ATOM 1345 O O . GLN A 1 186 ? -11.391 -20.052 -3.279 1.00 89.81 186 GLN A O 1
ATOM 1350 N N . GLY A 1 187 ? -9.652 -19.388 -2.008 1.00 86.56 187 GLY A N 1
ATOM 1351 C CA . GLY A 1 187 ? -8.609 -19.459 -3.042 1.00 86.56 187 GLY A CA 1
ATOM 1352 C C . GLY A 1 187 ? -8.816 -18.552 -4.262 1.00 86.56 187 GLY A C 1
ATOM 1353 O O . GLY A 1 187 ? -8.126 -18.697 -5.263 1.00 86.56 187 GLY A O 1
ATOM 1354 N N . ARG A 1 188 ? -9.788 -17.632 -4.217 1.00 87.69 188 ARG A N 1
ATOM 1355 C CA . ARG A 1 188 ? -10.197 -16.797 -5.367 1.00 87.69 188 ARG A CA 1
ATOM 1356 C C . ARG A 1 188 ? -9.595 -15.398 -5.363 1.00 87.69 188 ARG A C 1
ATOM 1358 O O . ARG A 1 188 ? -9.674 -14.697 -6.372 1.00 87.69 188 ARG A O 1
ATOM 1365 N N . LEU A 1 189 ? -9.116 -14.932 -4.215 1.00 93.62 189 LEU A N 1
ATOM 1366 C CA . LEU A 1 189 ? -8.615 -13.573 -4.076 1.00 93.62 189 LEU A CA 1
ATOM 1367 C C . LEU A 1 189 ? -7.145 -13.521 -4.496 1.00 93.62 189 LEU A C 1
ATOM 1369 O O . LEU A 1 189 ? -6.320 -14.210 -3.911 1.00 93.62 189 LEU A O 1
ATOM 1373 N N . SER A 1 190 ? -6.846 -12.662 -5.465 1.00 94.19 190 SER A N 1
ATOM 1374 C CA . SER A 1 190 ? -5.492 -12.222 -5.796 1.00 94.19 190 SER A CA 1
ATOM 1375 C C . SER A 1 190 ? -5.500 -10.702 -5.917 1.00 94.19 190 SER A C 1
ATOM 1377 O O . SER A 1 190 ? -6.371 -10.122 -6.583 1.00 94.19 190 SER A O 1
ATOM 1379 N N . LEU A 1 191 ? -4.553 -10.045 -5.250 1.00 94.69 191 LEU A N 1
ATOM 1380 C CA . LEU A 1 191 ? -4.338 -8.614 -5.383 1.00 94.69 191 LEU A CA 1
ATOM 1381 C C . LEU A 1 191 ? -3.766 -8.257 -6.753 1.00 94.69 191 LEU A C 1
ATOM 1383 O O . LEU A 1 191 ? -4.097 -7.190 -7.261 1.00 94.69 191 LEU A O 1
ATOM 1387 N N . VAL A 1 192 ? -2.998 -9.137 -7.396 1.00 93.94 192 VAL A N 1
ATOM 1388 C CA . VAL A 1 192 ? -2.574 -8.916 -8.787 1.00 93.94 192 VAL A CA 1
ATOM 1389 C C . VAL A 1 192 ? -3.802 -8.847 -9.701 1.00 93.94 192 VAL A C 1
ATOM 1391 O O . VAL A 1 192 ? -4.025 -7.828 -10.355 1.00 93.94 192 VAL A O 1
ATOM 1394 N N . THR A 1 193 ? -4.705 -9.831 -9.631 1.00 93.12 193 THR A N 1
ATOM 1395 C CA . THR A 1 193 ? -5.968 -9.804 -10.397 1.00 93.12 193 THR A CA 1
ATOM 1396 C C . THR A 1 193 ? -6.847 -8.599 -10.037 1.00 93.12 193 THR A C 1
ATOM 1398 O O . THR A 1 193 ? -7.543 -8.037 -10.892 1.00 93.12 193 THR A O 1
ATOM 1401 N N . TYR A 1 194 ? -6.832 -8.167 -8.769 1.00 93.88 194 TYR A N 1
ATOM 1402 C CA . TYR A 1 194 ? -7.479 -6.920 -8.356 1.00 93.88 194 TYR A CA 1
ATOM 1403 C C . TYR A 1 194 ? -6.933 -5.723 -9.135 1.00 93.88 194 TYR A C 1
ATOM 1405 O O . TYR A 1 194 ? -7.728 -4.942 -9.662 1.00 93.88 194 TYR A O 1
ATOM 1413 N N . LEU A 1 195 ? -5.612 -5.582 -9.238 1.00 92.44 195 LEU A N 1
ATOM 1414 C CA . LEU A 1 195 ? -4.973 -4.472 -9.941 1.00 92.44 195 LEU A CA 1
ATOM 1415 C C . LEU A 1 195 ? -5.238 -4.506 -11.445 1.00 92.44 195 LEU A C 1
ATOM 1417 O O . LEU A 1 195 ? -5.516 -3.462 -12.029 1.00 92.44 195 LEU A O 1
ATOM 1421 N N . GLU A 1 196 ? -5.237 -5.679 -12.066 1.00 91.25 196 GLU A N 1
ATOM 1422 C CA . GLU A 1 196 ? -5.499 -5.816 -13.504 1.00 91.25 196 GLU A CA 1
ATOM 1423 C C . GLU A 1 196 ? -6.936 -5.437 -13.876 1.00 91.25 196 GLU A C 1
ATOM 1425 O O . GLU A 1 196 ? -7.173 -4.785 -14.900 1.00 91.25 196 GLU A O 1
ATOM 1430 N N . ARG A 1 197 ? -7.906 -5.810 -13.027 1.00 90.56 197 ARG A N 1
ATOM 1431 C CA . ARG A 1 197 ? -9.327 -5.481 -13.221 1.00 90.56 197 ARG A CA 1
ATOM 1432 C C . ARG A 1 197 ? -9.640 -4.045 -12.812 1.00 90.56 197 ARG A C 1
ATOM 1434 O O . ARG A 1 197 ? -10.392 -3.350 -13.504 1.00 90.56 197 ARG A O 1
ATOM 1441 N N . GLN A 1 198 ? -9.112 -3.584 -11.677 1.00 88.44 198 GLN A N 1
ATOM 1442 C CA . GLN A 1 198 ? -9.462 -2.284 -11.099 1.00 88.44 198 GLN A CA 1
ATOM 1443 C C . GLN A 1 198 ? -8.567 -1.130 -11.551 1.00 88.44 198 GLN A C 1
ATOM 1445 O O . GLN A 1 198 ? -9.103 -0.029 -11.649 1.00 88.44 198 GLN A O 1
ATOM 1450 N N . GLY A 1 199 ? -7.322 -1.383 -11.952 1.00 85.94 199 GLY A N 1
ATOM 1451 C CA . GLY A 1 199 ? -6.424 -0.486 -12.690 1.00 85.94 199 GLY A CA 1
ATOM 1452 C C . GLY A 1 199 ? -6.446 0.994 -12.291 1.00 85.94 199 GLY A C 1
ATOM 1453 O O . GLY A 1 199 ? -6.748 1.363 -11.158 1.00 85.94 199 GLY A O 1
ATOM 1454 N N . GLY A 1 200 ? -6.141 1.861 -13.260 1.00 87.88 200 GLY A N 1
ATOM 1455 C CA . GLY A 1 200 ? -6.197 3.318 -13.091 1.00 87.88 200 GLY A CA 1
ATOM 1456 C C . GLY A 1 200 ? -4.856 3.975 -12.763 1.00 87.88 200 GLY A C 1
ATOM 1457 O O . GLY A 1 200 ? -4.831 5.138 -12.364 1.00 87.88 200 GLY A O 1
ATOM 1458 N N . TYR A 1 201 ? -3.742 3.272 -12.980 1.00 90.25 201 TYR A N 1
ATOM 1459 C CA . TYR A 1 201 ? -2.391 3.779 -12.716 1.00 90.25 201 TYR A CA 1
ATOM 1460 C C . TYR A 1 201 ? -1.783 4.562 -13.891 1.00 90.25 201 TYR A C 1
ATOM 1462 O O . TYR A 1 201 ? -0.594 4.856 -13.863 1.00 90.25 201 TYR A O 1
ATOM 1470 N N . ASN A 1 202 ? -2.570 4.944 -14.908 1.00 88.06 202 ASN A N 1
ATOM 1471 C CA . ASN A 1 202 ? -2.075 5.652 -16.101 1.00 88.06 202 ASN A CA 1
ATOM 1472 C C . ASN A 1 202 ? -1.221 6.888 -15.754 1.00 88.06 202 ASN A C 1
ATOM 1474 O O . ASN A 1 202 ? -0.117 7.066 -16.251 1.00 88.06 202 ASN A O 1
ATOM 1478 N N . GLN A 1 203 ? -1.727 7.723 -14.842 1.00 87.62 203 GLN A N 1
ATOM 1479 C CA . GLN A 1 203 ? -1.070 8.975 -14.445 1.00 87.62 203 GLN A CA 1
ATOM 1480 C C . GLN A 1 203 ? 0.139 8.760 -13.523 1.00 87.62 203 GLN A C 1
ATOM 1482 O O . GLN A 1 203 ? 0.934 9.671 -13.324 1.00 87.62 203 GLN A O 1
ATOM 1487 N N . GLN A 1 204 ? 0.265 7.577 -12.918 1.00 90.25 204 GLN A N 1
ATOM 1488 C CA . GLN A 1 204 ? 1.330 7.244 -11.974 1.00 90.25 204 GLN A CA 1
ATOM 1489 C C . GLN A 1 204 ? 1.839 5.830 -12.255 1.00 90.25 204 GLN A C 1
ATOM 1491 O O . GLN A 1 204 ? 1.743 4.944 -11.403 1.00 90.25 204 GLN A O 1
ATOM 1496 N N . ARG A 1 205 ? 2.377 5.619 -13.465 1.00 90.38 205 ARG A N 1
ATOM 1497 C CA . ARG A 1 205 ? 2.861 4.307 -13.923 1.00 90.38 205 ARG A CA 1
ATOM 1498 C C . ARG A 1 205 ? 3.846 3.684 -12.933 1.00 90.38 205 ARG A C 1
ATOM 1500 O O . ARG A 1 205 ? 3.661 2.541 -12.534 1.00 90.38 205 ARG A O 1
ATOM 1507 N N . THR A 1 206 ? 4.811 4.472 -12.466 1.00 91.44 206 THR A N 1
ATOM 1508 C CA . THR A 1 206 ? 5.770 4.102 -11.417 1.00 91.44 206 THR A CA 1
ATOM 1509 C C . THR A 1 206 ? 5.091 3.560 -10.156 1.00 91.44 206 THR A C 1
ATOM 1511 O O . THR A 1 206 ? 5.460 2.505 -9.650 1.00 91.44 206 THR A O 1
ATOM 1514 N N . MET A 1 207 ? 4.048 4.241 -9.672 1.00 91.31 207 MET A N 1
ATOM 1515 C CA . MET A 1 207 ? 3.309 3.800 -8.487 1.00 91.31 207 MET A CA 1
ATOM 1516 C C . MET A 1 207 ? 2.500 2.526 -8.760 1.00 91.31 207 MET A C 1
ATOM 1518 O O . MET A 1 207 ? 2.300 1.718 -7.860 1.00 91.31 207 MET A O 1
ATOM 1522 N N . GLY A 1 208 ? 2.055 2.322 -10.003 1.00 92.62 208 GLY A N 1
ATOM 1523 C CA . GLY A 1 208 ? 1.435 1.070 -10.431 1.00 92.62 208 GLY A CA 1
ATOM 1524 C C . GLY A 1 208 ? 2.407 -0.107 -10.385 1.00 92.62 208 GLY A C 1
ATOM 1525 O O . GLY A 1 208 ? 2.060 -1.143 -9.830 1.00 92.62 208 GLY A O 1
ATOM 1526 N N . ILE A 1 209 ? 3.636 0.066 -10.879 1.00 92.62 209 ILE A N 1
ATOM 1527 C CA . ILE A 1 209 ? 4.684 -0.967 -10.791 1.00 92.62 209 ILE A CA 1
ATOM 1528 C C . ILE A 1 209 ? 4.980 -1.304 -9.326 1.00 92.62 209 ILE A C 1
ATOM 1530 O O . ILE A 1 209 ? 4.995 -2.471 -8.942 1.00 92.62 209 ILE A O 1
ATOM 1534 N N . PHE A 1 210 ? 5.130 -0.287 -8.478 1.00 93.12 210 PHE A N 1
ATOM 1535 C CA . PHE A 1 210 ? 5.337 -0.510 -7.050 1.00 93.12 210 PHE A CA 1
ATOM 1536 C C . PHE A 1 210 ? 4.154 -1.243 -6.397 1.00 93.12 210 PHE A C 1
ATOM 1538 O O . PHE A 1 210 ? 4.338 -2.157 -5.596 1.00 93.12 210 PHE A O 1
ATOM 1545 N N . MET A 1 211 ? 2.922 -0.902 -6.778 1.00 93.88 211 MET A N 1
ATOM 1546 C CA . MET A 1 211 ? 1.734 -1.597 -6.289 1.00 93.88 211 MET A CA 1
ATOM 1547 C C . MET A 1 211 ? 1.689 -3.069 -6.733 1.00 93.88 211 MET A C 1
ATOM 1549 O O . MET A 1 211 ? 1.221 -3.908 -5.967 1.00 93.88 211 MET A O 1
ATOM 1553 N N . LEU A 1 212 ? 2.189 -3.402 -7.927 1.00 94.50 212 LEU A N 1
ATOM 1554 C CA . LEU A 1 212 ? 2.292 -4.787 -8.398 1.00 94.50 212 LEU A CA 1
ATOM 1555 C C . LEU A 1 212 ? 3.242 -5.618 -7.521 1.00 94.50 212 LEU A C 1
ATOM 1557 O O . LEU A 1 212 ? 2.918 -6.755 -7.171 1.00 94.50 212 LEU A O 1
ATOM 1561 N N . LEU A 1 213 ? 4.373 -5.040 -7.103 1.00 94.88 213 LEU A N 1
ATOM 1562 C CA . LEU A 1 213 ? 5.289 -5.680 -6.152 1.00 94.88 213 LEU A CA 1
ATOM 1563 C C . LEU A 1 213 ? 4.601 -5.961 -4.817 1.00 94.88 213 LEU A C 1
ATOM 1565 O O . LEU A 1 213 ? 4.623 -7.089 -4.325 1.00 94.88 213 LEU A O 1
ATOM 1569 N N . LEU A 1 214 ? 3.923 -4.954 -4.260 1.00 95.69 214 LEU A N 1
ATOM 1570 C CA . LEU A 1 214 ? 3.175 -5.103 -3.012 1.00 95.69 214 LEU A CA 1
ATOM 1571 C C . LEU A 1 214 ? 2.057 -6.149 -3.128 1.00 95.69 214 LEU A C 1
ATOM 1573 O O . LEU A 1 214 ? 1.836 -6.916 -2.192 1.00 95.69 214 LEU A O 1
ATOM 1577 N N . ALA A 1 215 ? 1.369 -6.205 -4.269 1.00 95.69 215 ALA A N 1
ATOM 1578 C CA . ALA A 1 215 ? 0.349 -7.212 -4.534 1.00 95.69 215 ALA A CA 1
ATOM 1579 C C . ALA A 1 215 ? 0.933 -8.628 -4.603 1.00 95.69 215 ALA A C 1
ATOM 1581 O O . ALA A 1 215 ? 0.339 -9.540 -4.039 1.00 95.69 215 ALA A O 1
ATOM 1582 N N . SER A 1 216 ? 2.109 -8.801 -5.209 1.00 95.44 216 SER A N 1
ATOM 1583 C CA . SER A 1 216 ? 2.795 -10.099 -5.284 1.00 95.44 216 SER A CA 1
ATOM 1584 C C . SER A 1 216 ? 3.197 -10.609 -3.893 1.00 95.44 216 SER A C 1
ATOM 1586 O O . SER A 1 216 ? 2.973 -11.774 -3.562 1.00 95.44 216 SER A O 1
ATOM 1588 N N . ILE A 1 217 ? 3.702 -9.715 -3.034 1.00 96.62 217 ILE A N 1
ATOM 1589 C CA . ILE A 1 217 ? 4.019 -10.019 -1.628 1.00 96.62 217 ILE A CA 1
ATOM 1590 C C . ILE A 1 217 ? 2.744 -10.392 -0.854 1.00 96.62 217 ILE A C 1
ATOM 1592 O O . ILE A 1 217 ? 2.708 -11.390 -0.133 1.00 96.62 217 ILE A O 1
ATOM 1596 N N . ALA A 1 218 ? 1.671 -9.615 -1.012 1.00 95.81 218 ALA A N 1
ATOM 1597 C CA . ALA A 1 218 ? 0.391 -9.892 -0.367 1.00 95.81 218 ALA A CA 1
ATOM 1598 C C . ALA A 1 218 ? -0.221 -11.231 -0.817 1.00 95.81 218 ALA A C 1
ATOM 1600 O O . ALA A 1 218 ? -0.759 -11.964 0.014 1.00 95.81 218 ALA A O 1
ATOM 1601 N N . ASP A 1 219 ? -0.104 -11.575 -2.101 1.00 95.44 219 ASP A N 1
ATOM 1602 C CA . ASP A 1 219 ? -0.579 -12.845 -2.653 1.00 95.44 219 ASP A CA 1
ATOM 1603 C C . ASP A 1 219 ? 0.241 -14.041 -2.143 1.00 95.44 219 ASP A C 1
ATOM 1605 O O . ASP A 1 219 ? -0.308 -15.129 -1.960 1.00 95.44 219 ASP A O 1
ATOM 1609 N N . ALA A 1 220 ? 1.532 -13.865 -1.845 1.00 95.06 220 ALA A N 1
ATOM 1610 C CA . ALA A 1 220 ? 2.329 -14.880 -1.152 1.00 95.06 220 ALA A CA 1
ATOM 1611 C C . ALA A 1 220 ? 1.841 -15.104 0.295 1.00 95.06 220 ALA A C 1
ATOM 1613 O O . ALA A 1 220 ? 1.610 -16.245 0.701 1.00 95.06 220 ALA A O 1
ATOM 1614 N N . PHE A 1 221 ? 1.548 -14.033 1.044 1.00 94.69 221 PHE A N 1
ATOM 1615 C CA . PHE A 1 221 ? 0.951 -14.148 2.385 1.00 94.69 221 PHE A CA 1
ATOM 1616 C C . PHE A 1 221 ? -0.455 -14.770 2.376 1.00 94.69 221 PHE A C 1
ATOM 1618 O O . PHE A 1 221 ? -0.828 -15.504 3.301 1.00 94.69 221 PHE A O 1
ATOM 1625 N N . LEU A 1 222 ? -1.249 -14.508 1.335 1.00 93.62 222 LEU A N 1
ATOM 1626 C CA . LEU A 1 222 ? -2.542 -15.163 1.126 1.00 93.62 222 LEU A CA 1
ATOM 1627 C C . LEU A 1 222 ? -2.392 -16.664 0.866 1.00 93.62 222 LEU A C 1
ATOM 1629 O O . LEU A 1 222 ? -3.216 -17.434 1.346 1.00 93.62 222 LEU A O 1
ATOM 1633 N N . ARG A 1 223 ? -1.340 -17.092 0.167 1.00 93.12 223 ARG A N 1
ATOM 1634 C CA . ARG A 1 223 ? -1.042 -18.514 -0.066 1.00 93.12 223 ARG A CA 1
ATOM 1635 C C . ARG A 1 223 ? -0.401 -19.223 1.129 1.00 93.12 223 ARG A C 1
ATOM 1637 O O . ARG A 1 223 ? -0.147 -20.416 1.039 1.00 93.12 223 ARG A O 1
ATOM 1644 N N . ASP A 1 224 ? -0.192 -18.508 2.236 1.00 93.94 224 ASP A N 1
ATOM 1645 C CA . ASP A 1 224 ? 0.496 -19.005 3.435 1.00 93.94 224 ASP A CA 1
ATOM 1646 C C . ASP A 1 224 ? 1.943 -19.451 3.158 1.00 93.94 224 ASP A C 1
ATOM 1648 O O . ASP A 1 224 ? 2.475 -20.332 3.825 1.00 93.94 224 ASP A O 1
ATOM 1652 N N . ASP A 1 225 ? 2.587 -18.810 2.177 1.00 95.06 225 ASP A N 1
ATOM 1653 C CA . ASP A 1 225 ? 3.988 -19.034 1.826 1.00 95.06 225 ASP A CA 1
ATOM 1654 C C . ASP A 1 225 ? 4.835 -17.815 2.238 1.00 95.06 225 ASP A C 1
ATOM 1656 O O . ASP A 1 225 ? 4.997 -16.859 1.466 1.00 95.06 225 ASP A O 1
ATOM 1660 N N . PRO A 1 226 ? 5.367 -17.801 3.475 1.00 94.06 226 PRO A N 1
ATOM 1661 C CA . PRO A 1 226 ? 6.185 -16.695 3.952 1.00 94.06 226 PRO A CA 1
ATOM 1662 C C . PRO A 1 226 ? 7.541 -16.632 3.245 1.00 94.06 226 PRO A C 1
ATOM 1664 O O . PRO A 1 226 ? 8.121 -15.552 3.166 1.00 94.06 226 PRO A O 1
ATOM 1667 N N . HIS A 1 227 ? 8.048 -17.748 2.710 1.00 96.62 227 HIS A N 1
ATOM 1668 C CA . HIS A 1 227 ? 9.309 -17.751 1.975 1.00 96.62 227 HIS A CA 1
ATOM 1669 C C . HIS A 1 227 ? 9.164 -16.953 0.685 1.00 96.62 227 HIS A C 1
ATOM 1671 O O . HIS A 1 227 ? 9.948 -16.040 0.437 1.00 96.62 227 HIS A O 1
ATOM 1677 N N . ALA A 1 228 ? 8.138 -17.239 -0.118 1.00 95.81 228 ALA A N 1
ATOM 1678 C CA . ALA A 1 228 ? 7.880 -16.464 -1.329 1.00 95.81 228 ALA A CA 1
ATOM 1679 C C . ALA A 1 228 ? 7.663 -14.972 -1.021 1.00 95.81 228 ALA A C 1
ATOM 1681 O O . ALA A 1 228 ? 8.132 -14.111 -1.765 1.00 95.81 228 ALA A O 1
ATOM 1682 N N . ALA A 1 229 ? 7.005 -14.649 0.099 1.00 96.88 229 ALA A N 1
ATOM 1683 C CA . ALA A 1 229 ? 6.826 -13.264 0.525 1.00 96.88 229 ALA A CA 1
ATOM 1684 C C . ALA A 1 229 ? 8.164 -12.570 0.837 1.00 96.88 229 ALA A C 1
ATOM 1686 O O . ALA A 1 229 ? 8.347 -11.415 0.453 1.00 96.88 229 ALA A O 1
ATOM 1687 N N . MET A 1 230 ? 9.102 -13.264 1.495 1.00 97.50 230 MET A N 1
ATOM 1688 C CA . MET A 1 230 ? 10.444 -12.743 1.784 1.00 97.50 230 MET A CA 1
ATOM 1689 C C . MET A 1 230 ? 11.270 -12.527 0.512 1.00 97.50 230 MET A C 1
ATOM 1691 O O . MET A 1 230 ? 11.890 -11.475 0.379 1.00 97.50 230 MET A O 1
ATOM 1695 N N . GLU A 1 231 ? 11.231 -13.461 -0.440 1.00 97.50 231 GLU A N 1
ATOM 1696 C CA . GLU A 1 231 ? 11.938 -13.320 -1.722 1.00 97.50 231 GLU A CA 1
ATOM 1697 C C . GLU A 1 231 ? 11.400 -12.128 -2.525 1.00 97.50 231 GLU A C 1
ATOM 1699 O O . GLU A 1 231 ? 12.161 -11.252 -2.939 1.00 97.50 231 GLU A O 1
ATOM 1704 N N . HIS A 1 232 ? 10.074 -12.019 -2.671 1.00 96.50 232 HIS A N 1
ATOM 1705 C CA . HIS A 1 232 ? 9.464 -10.868 -3.341 1.00 96.50 232 HIS A CA 1
ATOM 1706 C C . HIS A 1 232 ? 9.737 -9.548 -2.609 1.00 96.50 232 HIS A C 1
ATOM 1708 O O . HIS A 1 232 ? 9.916 -8.520 -3.262 1.00 96.50 232 HIS A O 1
ATOM 1714 N N . LEU A 1 233 ? 9.802 -9.556 -1.273 1.00 97.38 233 LEU A N 1
ATOM 1715 C CA . LEU A 1 233 ? 10.189 -8.382 -0.493 1.00 97.38 233 LEU A CA 1
ATOM 1716 C C . LEU A 1 233 ? 11.651 -7.992 -0.752 1.00 97.38 233 LEU A C 1
ATOM 1718 O O . LEU A 1 233 ? 11.926 -6.810 -0.942 1.00 97.38 233 LEU A O 1
ATOM 1722 N N . GLY A 1 234 ? 12.570 -8.958 -0.809 1.00 97.56 234 GLY A N 1
ATOM 1723 C CA . GLY A 1 234 ? 13.976 -8.721 -1.146 1.00 97.56 234 GLY A CA 1
ATOM 1724 C C . GLY A 1 234 ? 14.137 -8.078 -2.524 1.00 97.56 234 GLY A C 1
ATOM 1725 O O . GLY A 1 234 ? 14.803 -7.050 -2.658 1.00 97.56 234 GLY A O 1
ATOM 1726 N N . LEU A 1 235 ? 13.440 -8.614 -3.529 1.00 96.50 235 LEU A N 1
ATOM 1727 C CA . LEU A 1 235 ? 13.416 -8.050 -4.881 1.00 96.50 235 LEU A CA 1
ATOM 1728 C C . LEU A 1 235 ? 12.785 -6.650 -4.912 1.00 96.50 235 LEU A C 1
ATOM 1730 O O . LEU A 1 235 ? 13.300 -5.759 -5.585 1.00 96.50 235 LEU A O 1
ATOM 1734 N N . ALA A 1 236 ? 11.708 -6.418 -4.156 1.00 96.06 236 ALA A N 1
ATOM 1735 C CA . ALA A 1 236 ? 11.069 -5.106 -4.066 1.00 96.06 236 ALA A CA 1
ATOM 1736 C C . ALA A 1 236 ? 11.982 -4.050 -3.422 1.00 96.06 236 ALA A C 1
ATOM 1738 O O . ALA A 1 236 ? 11.991 -2.902 -3.873 1.00 96.06 236 ALA A O 1
ATOM 1739 N N . LEU A 1 237 ? 12.762 -4.420 -2.401 1.00 97.06 237 LEU A N 1
ATOM 1740 C CA . LEU A 1 237 ? 13.744 -3.532 -1.773 1.00 97.06 237 LEU A CA 1
ATOM 1741 C C . LEU A 1 237 ? 14.847 -3.144 -2.765 1.00 97.06 237 LEU A C 1
ATOM 1743 O O . LEU A 1 237 ? 15.064 -1.952 -2.979 1.00 97.06 237 LEU A O 1
ATOM 1747 N N . ALA A 1 238 ? 15.465 -4.128 -3.427 1.00 97.00 238 ALA A N 1
ATOM 1748 C CA . ALA A 1 238 ? 16.511 -3.888 -4.423 1.00 97.00 238 ALA A CA 1
ATOM 1749 C C . ALA A 1 238 ? 16.005 -3.042 -5.607 1.00 97.00 238 ALA A C 1
ATOM 1751 O O . ALA A 1 238 ? 16.648 -2.075 -6.011 1.00 97.00 238 ALA A O 1
ATOM 1752 N N . ALA A 1 239 ? 14.813 -3.352 -6.126 1.00 96.69 239 ALA A N 1
ATOM 1753 C CA . ALA A 1 239 ? 14.180 -2.593 -7.203 1.00 96.69 239 ALA A CA 1
ATOM 1754 C C . ALA A 1 239 ? 13.880 -1.140 -6.808 1.00 96.69 239 ALA A C 1
ATOM 1756 O O . ALA A 1 239 ? 14.077 -0.225 -7.610 1.00 96.69 239 ALA A O 1
ATOM 1757 N N . THR A 1 240 ? 13.416 -0.918 -5.574 1.00 96.06 240 THR A N 1
ATOM 1758 C CA . THR A 1 240 ? 13.111 0.426 -5.063 1.00 96.06 240 THR A CA 1
ATOM 1759 C C . THR A 1 240 ? 14.388 1.243 -4.889 1.00 96.06 240 THR A C 1
ATOM 1761 O O . THR A 1 240 ? 14.420 2.402 -5.300 1.00 96.06 240 THR A O 1
ATOM 1764 N N . GLU A 1 241 ? 15.449 0.649 -4.337 1.00 97.00 241 GLU A N 1
ATOM 1765 C CA . GLU A 1 241 ? 16.755 1.302 -4.216 1.00 97.00 241 GLU A CA 1
ATOM 1766 C C . GLU A 1 241 ? 17.315 1.669 -5.598 1.00 97.00 241 GLU A C 1
ATOM 1768 O O . GLU A 1 241 ? 17.652 2.832 -5.838 1.00 97.00 241 GLU A O 1
ATOM 1773 N N . GLN A 1 242 ? 17.304 0.729 -6.548 1.00 96.94 242 GLN A N 1
ATOM 1774 C CA . GLN A 1 242 ? 17.741 0.986 -7.920 1.00 96.94 242 GLN A CA 1
ATOM 1775 C C . GLN A 1 242 ? 16.947 2.133 -8.560 1.00 96.94 242 GLN A C 1
ATOM 1777 O O . GLN A 1 242 ? 17.530 3.057 -9.127 1.00 96.94 242 GLN A O 1
ATOM 1782 N N . ALA A 1 243 ? 15.620 2.138 -8.411 1.00 95.69 243 ALA A N 1
ATOM 1783 C CA . ALA A 1 243 ? 14.789 3.212 -8.942 1.00 95.69 243 ALA A CA 1
ATOM 1784 C C . ALA A 1 243 ? 15.117 4.577 -8.315 1.00 95.69 243 ALA A C 1
ATOM 1786 O O . ALA A 1 243 ? 15.039 5.599 -9.001 1.00 95.69 243 ALA A O 1
ATOM 1787 N N . THR A 1 244 ? 15.503 4.628 -7.033 1.00 95.56 244 THR A N 1
ATOM 1788 C CA . THR A 1 244 ? 15.971 5.879 -6.412 1.00 95.56 244 THR A CA 1
ATOM 1789 C C . THR A 1 244 ? 17.315 6.340 -6.973 1.00 95.56 244 THR A C 1
ATOM 1791 O O . THR A 1 244 ? 17.459 7.531 -7.255 1.00 95.56 244 THR A O 1
ATOM 1794 N N . ALA A 1 245 ? 18.254 5.421 -7.220 1.00 96.94 245 ALA A N 1
ATOM 1795 C CA . ALA A 1 245 ? 19.531 5.727 -7.867 1.00 96.94 245 ALA A CA 1
ATOM 1796 C C . ALA A 1 245 ? 19.343 6.248 -9.306 1.00 96.94 245 ALA A C 1
ATOM 1798 O O . ALA A 1 245 ? 20.060 7.148 -9.742 1.00 96.94 245 ALA A O 1
ATOM 1799 N N . ASP A 1 246 ? 18.315 5.765 -10.011 1.00 96.00 246 ASP A N 1
ATOM 1800 C CA . ASP A 1 246 ? 17.993 6.149 -11.391 1.00 96.00 246 ASP A CA 1
ATOM 1801 C C . ASP A 1 246 ? 17.142 7.430 -11.523 1.00 96.00 246 ASP A C 1
ATOM 1803 O O . ASP A 1 246 ? 16.641 7.744 -12.614 1.00 96.00 246 ASP A O 1
ATOM 1807 N N . GLY A 1 247 ? 16.963 8.185 -10.432 1.00 93.88 247 GLY A N 1
ATOM 1808 C CA . GLY A 1 247 ? 16.186 9.430 -10.417 1.00 93.88 247 GLY A CA 1
ATOM 1809 C C . GLY A 1 247 ? 14.670 9.211 -10.466 1.00 93.88 247 GLY A C 1
ATOM 1810 O O . GLY A 1 247 ? 13.936 10.039 -11.003 1.00 93.88 247 GLY A O 1
ATOM 1811 N N . GLY A 1 248 ? 14.193 8.082 -9.941 1.00 91.06 248 GLY A N 1
ATOM 1812 C CA . GLY A 1 248 ? 12.780 7.699 -9.915 1.00 91.06 248 GLY A CA 1
ATOM 1813 C C . GLY A 1 248 ? 12.302 6.945 -11.160 1.00 91.06 248 GLY A C 1
ATOM 1814 O O . GLY A 1 248 ? 11.104 6.666 -11.273 1.00 91.06 248 GLY A O 1
ATOM 1815 N N . ARG A 1 249 ? 13.203 6.606 -12.092 1.00 92.62 249 ARG A N 1
ATOM 1816 C CA . ARG A 1 249 ? 12.893 5.762 -13.256 1.00 92.62 249 ARG A CA 1
ATOM 1817 C C . ARG A 1 249 ? 12.875 4.292 -12.848 1.00 92.62 249 ARG A C 1
ATOM 1819 O O . ARG A 1 249 ? 13.771 3.825 -12.161 1.00 92.62 249 ARG A O 1
ATOM 1826 N N . TRP A 1 250 ? 11.850 3.568 -13.286 1.00 94.06 250 TRP A N 1
ATOM 1827 C CA . TRP A 1 250 ? 11.621 2.170 -12.903 1.00 94.06 250 TRP A C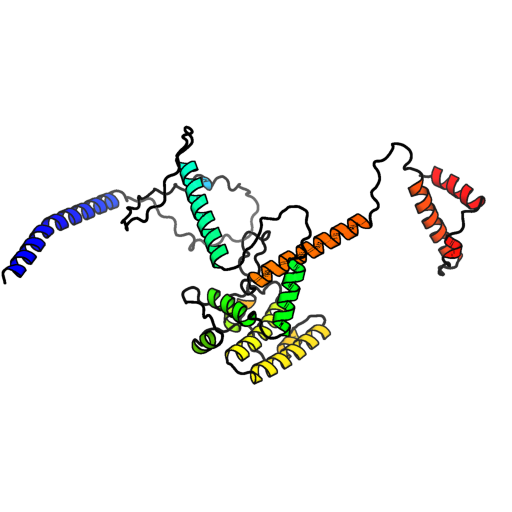A 1
ATOM 1828 C C . TRP A 1 250 ? 12.007 1.161 -13.986 1.00 94.06 250 TRP A C 1
ATOM 1830 O O . TRP A 1 250 ? 11.757 -0.023 -13.804 1.00 94.06 250 TRP A O 1
ATOM 1840 N N . ASP A 1 251 ? 12.620 1.596 -15.089 1.00 92.44 251 ASP A N 1
ATOM 1841 C CA . ASP A 1 251 ? 12.945 0.717 -16.221 1.00 92.44 251 ASP A CA 1
ATOM 1842 C C . ASP A 1 251 ? 13.881 -0.428 -15.798 1.00 92.44 251 ASP A C 1
ATOM 1844 O O . ASP A 1 251 ? 13.576 -1.595 -16.026 1.00 92.44 251 ASP A O 1
ATOM 1848 N N . LEU A 1 252 ? 14.983 -0.107 -15.107 1.00 93.88 252 LEU A N 1
ATOM 1849 C CA . LEU A 1 252 ? 15.902 -1.110 -14.559 1.00 93.88 252 LEU A CA 1
ATOM 1850 C C . LEU A 1 252 ? 15.364 -1.736 -13.271 1.00 93.88 252 LEU A C 1
ATOM 1852 O O . LEU A 1 252 ? 15.444 -2.950 -13.101 1.00 93.88 252 LEU A O 1
ATOM 1856 N N . GLY A 1 253 ? 14.769 -0.923 -12.391 1.00 94.56 253 GLY A N 1
ATOM 1857 C CA . GLY A 1 253 ? 14.188 -1.396 -11.134 1.00 94.56 253 GLY A CA 1
ATOM 1858 C C . GLY A 1 253 ? 13.156 -2.505 -11.350 1.00 94.56 253 GLY A C 1
ATOM 1859 O O . GLY A 1 253 ? 13.199 -3.512 -10.658 1.00 94.56 253 GLY A O 1
ATOM 1860 N N . PHE A 1 254 ? 12.282 -2.382 -12.353 1.00 94.75 254 PHE A N 1
ATOM 1861 C CA . PHE A 1 254 ? 11.293 -3.409 -12.675 1.00 94.75 254 PHE A CA 1
ATOM 1862 C C . PHE A 1 254 ? 11.933 -4.701 -13.198 1.00 94.75 254 PHE A C 1
ATOM 1864 O O . PHE A 1 254 ? 11.541 -5.780 -12.762 1.00 94.75 254 PHE A O 1
ATOM 1871 N N . LEU A 1 255 ? 12.956 -4.618 -14.053 1.00 95.12 255 LEU A N 1
ATOM 1872 C CA . LEU A 1 255 ? 13.661 -5.806 -14.554 1.00 95.12 255 LEU A CA 1
ATOM 1873 C C . LEU A 1 255 ? 14.303 -6.624 -13.424 1.00 95.12 255 LEU A C 1
ATOM 1875 O O . LEU A 1 255 ? 14.296 -7.852 -13.480 1.00 95.12 255 LEU A O 1
ATOM 1879 N N . LEU A 1 256 ? 14.793 -5.962 -12.371 1.00 95.44 256 LEU A N 1
ATOM 1880 C CA . LEU A 1 256 ? 15.339 -6.636 -11.187 1.00 95.44 256 LEU A CA 1
ATOM 1881 C C . LEU A 1 256 ? 14.291 -7.443 -10.414 1.00 95.44 256 LEU A C 1
ATOM 1883 O O . LEU A 1 256 ? 14.653 -8.338 -9.659 1.00 95.44 256 LEU A O 1
ATOM 1887 N N . THR A 1 257 ? 13.002 -7.149 -10.590 1.00 95.06 257 THR A N 1
ATOM 1888 C CA . THR A 1 257 ? 11.933 -7.833 -9.850 1.00 95.06 257 THR A CA 1
ATOM 1889 C C . THR A 1 257 ? 11.613 -9.224 -10.375 1.00 95.06 257 THR A C 1
ATOM 1891 O O . THR A 1 257 ? 10.942 -9.980 -9.676 1.00 95.06 257 THR A O 1
ATOM 1894 N N . LEU A 1 258 ? 12.056 -9.553 -11.595 1.00 94.62 258 LEU A N 1
ATOM 1895 C CA . LEU A 1 258 ? 11.741 -10.808 -12.287 1.00 94.62 258 LEU A CA 1
ATOM 1896 C C . LEU A 1 258 ? 10.230 -11.102 -12.399 1.00 94.62 258 LEU A C 1
ATOM 1898 O O . LEU A 1 258 ? 9.840 -12.244 -12.637 1.00 94.62 258 LEU A O 1
ATOM 1902 N N . LEU A 1 259 ? 9.377 -10.092 -12.203 1.00 92.25 259 LEU A N 1
ATOM 1903 C CA . LEU A 1 259 ? 7.933 -10.229 -12.335 1.00 92.25 259 LEU A CA 1
ATOM 1904 C C . LEU A 1 259 ? 7.526 -10.231 -13.807 1.00 92.25 259 LEU A C 1
ATOM 1906 O O . LEU A 1 259 ? 8.183 -9.635 -14.659 1.00 92.25 259 LEU A O 1
ATOM 1910 N N . GLU A 1 260 ? 6.402 -10.885 -14.084 1.00 90.81 260 GLU A N 1
ATOM 1911 C CA . GLU A 1 260 ? 5.768 -10.828 -15.396 1.00 90.81 260 GLU A CA 1
ATOM 1912 C C . GLU A 1 260 ? 5.316 -9.403 -15.727 1.00 90.81 260 GLU A C 1
ATOM 1914 O O . GLU A 1 260 ? 4.968 -8.609 -14.843 1.00 90.81 260 GLU A O 1
ATOM 1919 N N . ASP A 1 261 ? 5.299 -9.090 -17.023 1.00 88.38 261 ASP A N 1
ATOM 1920 C CA . ASP A 1 261 ? 4.860 -7.786 -17.492 1.00 88.38 261 ASP A CA 1
ATOM 1921 C C . ASP A 1 261 ? 3.400 -7.526 -17.074 1.00 88.38 261 ASP A C 1
ATOM 1923 O O . ASP A 1 261 ? 2.506 -8.307 -17.416 1.00 88.38 261 ASP A O 1
ATOM 1927 N N . PRO A 1 262 ? 3.113 -6.415 -16.369 1.00 87.81 262 PRO A N 1
ATOM 1928 C CA . PRO A 1 262 ? 1.756 -6.085 -15.953 1.00 87.81 262 PRO A CA 1
ATOM 1929 C C . PRO A 1 262 ? 0.801 -5.953 -17.138 1.00 87.81 262 PRO A C 1
ATOM 1931 O O . PRO A 1 262 ? 1.109 -5.295 -18.138 1.00 87.81 262 PRO A O 1
ATOM 1934 N N . ALA A 1 263 ? -0.420 -6.472 -16.971 1.00 89.19 263 ALA A N 1
ATOM 1935 C CA . ALA A 1 263 ? -1.471 -6.339 -17.970 1.00 89.19 263 ALA A CA 1
ATOM 1936 C C . ALA A 1 263 ? -1.667 -4.860 -18.381 1.00 89.19 263 ALA A C 1
ATOM 1938 O O . ALA A 1 263 ? -1.840 -3.994 -17.511 1.00 89.19 263 ALA A O 1
ATOM 1939 N N . PRO A 1 264 ? -1.735 -4.534 -19.690 1.00 88.81 264 PRO A N 1
ATOM 1940 C CA . PRO A 1 264 ? -1.897 -3.152 -20.153 1.00 88.81 264 PRO A CA 1
ATOM 1941 C C . PRO A 1 264 ? -3.136 -2.447 -19.577 1.00 88.81 264 PRO A C 1
ATOM 1943 O O . PRO A 1 264 ? -3.147 -1.224 -19.417 1.00 88.81 264 PRO A O 1
ATOM 1946 N N . SER A 1 265 ? -4.172 -3.212 -19.211 1.00 89.81 265 SER A N 1
ATOM 1947 C CA . SER A 1 265 ? -5.386 -2.711 -18.559 1.00 89.81 265 SER A CA 1
ATOM 1948 C C . SER A 1 265 ? -5.115 -2.013 -17.223 1.00 89.81 265 SER A C 1
ATOM 1950 O O . SER A 1 265 ? -5.840 -1.078 -16.873 1.00 89.81 265 SER A O 1
ATOM 1952 N N . MET A 1 266 ? -4.056 -2.400 -16.504 1.00 92.38 266 MET A N 1
ATOM 1953 C CA . MET A 1 266 ? -3.654 -1.793 -15.234 1.00 92.38 266 MET A CA 1
ATOM 1954 C C . MET A 1 266 ? -3.306 -0.303 -15.393 1.00 92.38 266 MET A C 1
ATOM 1956 O O . MET A 1 266 ? -3.656 0.522 -14.540 1.00 92.38 266 MET A O 1
ATOM 1960 N N . PHE A 1 267 ? -2.677 0.052 -16.518 1.00 92.12 267 PHE A N 1
ATOM 1961 C CA . PHE A 1 267 ? -2.264 1.421 -16.849 1.00 92.12 267 PHE A CA 1
ATOM 1962 C C . PHE A 1 267 ? -3.225 2.134 -17.794 1.00 92.12 267 PHE A C 1
ATOM 1964 O O . PHE A 1 267 ? -2.947 3.252 -18.215 1.00 92.12 267 PHE A O 1
ATOM 1971 N N . SER A 1 268 ? -4.364 1.526 -18.116 1.00 89.44 268 SER A N 1
ATOM 1972 C CA . SER A 1 268 ? -5.380 2.199 -18.914 1.00 89.44 268 SER A CA 1
ATOM 1973 C C . SER A 1 268 ? -6.046 3.325 -18.115 1.00 89.44 268 SER A C 1
ATOM 1975 O O . SER A 1 268 ? -6.225 3.244 -16.892 1.00 89.44 268 SER A O 1
ATOM 1977 N N . ALA A 1 269 ? -6.413 4.405 -18.806 1.00 82.25 269 ALA A N 1
ATOM 1978 C CA . ALA A 1 269 ? -7.167 5.496 -18.207 1.00 82.25 269 ALA A CA 1
ATOM 1979 C C . ALA A 1 269 ? -8.572 5.007 -17.831 1.00 82.25 269 ALA A C 1
ATOM 1981 O O . ALA A 1 269 ? -9.289 4.443 -18.656 1.00 82.25 269 ALA A O 1
ATOM 1982 N N . LYS A 1 270 ? -8.988 5.255 -16.587 1.00 77.38 270 LYS A N 1
ATOM 1983 C CA . LYS A 1 270 ? -10.365 5.006 -16.151 1.00 77.38 270 LYS A CA 1
ATOM 1984 C C . LYS A 1 270 ? -11.152 6.303 -16.093 1.00 77.38 270 LYS A C 1
ATOM 1986 O O . LYS A 1 270 ? -10.592 7.359 -15.804 1.00 77.38 270 LYS A O 1
ATOM 1991 N N . ALA A 1 271 ? -12.455 6.206 -16.357 1.00 68.31 271 ALA A N 1
ATOM 1992 C CA . ALA A 1 271 ? -13.370 7.330 -16.223 1.00 68.31 271 ALA A CA 1
ATOM 1993 C C . ALA A 1 271 ? -13.272 7.895 -14.799 1.00 68.31 271 ALA A C 1
ATOM 1995 O O . ALA A 1 271 ? -13.558 7.204 -13.818 1.00 68.31 271 ALA A O 1
ATOM 1996 N N . SER A 1 272 ? -12.813 9.141 -14.698 1.00 63.41 272 SER A N 1
ATOM 1997 C CA . SER A 1 272 ? -12.724 9.847 -13.425 1.00 63.41 272 SER A CA 1
ATOM 1998 C C . SER A 1 272 ? -14.140 10.057 -12.881 1.00 63.41 272 SER A C 1
ATOM 2000 O O . SER A 1 272 ? -15.008 10.496 -13.644 1.00 63.41 272 SER A O 1
ATOM 2002 N N . PRO A 1 273 ? -14.420 9.763 -11.598 1.00 61.28 273 PRO A N 1
ATOM 2003 C CA . PRO A 1 273 ? -15.714 10.095 -11.022 1.00 61.28 273 PRO A CA 1
ATOM 2004 C C . PRO A 1 273 ? -15.943 11.607 -11.140 1.00 61.28 273 PRO A C 1
ATOM 2006 O O . PRO A 1 273 ? -15.049 12.405 -10.859 1.00 61.28 273 PRO A O 1
ATOM 2009 N N . ALA A 1 274 ? -17.153 11.997 -11.547 1.00 52.75 274 ALA A N 1
ATOM 2010 C CA . ALA A 1 274 ? -17.512 13.374 -11.903 1.00 52.75 274 ALA A CA 1
ATOM 2011 C C . ALA A 1 274 ? -17.294 14.417 -10.781 1.00 52.75 274 ALA A C 1
ATOM 2013 O O . ALA A 1 274 ? -17.321 15.615 -11.046 1.00 52.75 274 ALA A O 1
ATOM 2014 N N . ASN A 1 275 ? -17.045 13.985 -9.539 1.00 49.09 275 ASN A N 1
ATOM 2015 C CA . ASN A 1 275 ? -16.760 14.849 -8.395 1.00 49.09 275 ASN A CA 1
ATOM 2016 C C . ASN A 1 275 ? -15.332 14.648 -7.866 1.00 49.09 275 ASN A C 1
ATOM 2018 O O . ASN A 1 275 ? -15.095 13.866 -6.949 1.00 49.09 275 ASN A O 1
ATOM 2022 N N . SER A 1 276 ? -14.379 15.421 -8.392 1.00 52.03 276 SER A N 1
ATOM 2023 C CA . SER A 1 276 ? -12.990 15.470 -7.903 1.00 52.03 276 SER A CA 1
ATOM 2024 C C . SER A 1 276 ? -12.826 16.201 -6.560 1.00 52.03 276 SER A C 1
ATOM 2026 O O . SER A 1 276 ? -11.809 16.030 -5.890 1.00 52.03 276 SER A O 1
ATOM 2028 N N . ARG A 1 277 ? -13.821 17.008 -6.152 1.00 43.22 277 ARG A N 1
ATOM 2029 C CA . ARG A 1 277 ? -13.791 17.834 -4.926 1.00 43.22 277 ARG A CA 1
ATOM 2030 C C . ARG A 1 277 ? -14.038 17.045 -3.638 1.00 43.22 277 ARG A C 1
ATOM 2032 O O . ARG A 1 277 ? -13.596 17.463 -2.576 1.00 43.22 277 ARG A O 1
ATOM 2039 N N . LEU A 1 278 ? -14.699 15.894 -3.735 1.00 48.06 278 LEU A N 1
ATOM 2040 C CA . LEU A 1 278 ? -14.788 14.901 -2.668 1.00 48.06 278 LEU A CA 1
ATOM 2041 C C . LEU A 1 278 ? -13.940 13.717 -3.112 1.00 48.06 278 LEU A C 1
ATOM 2043 O O . LEU A 1 278 ? -14.469 12.719 -3.597 1.00 48.06 278 LEU A O 1
ATOM 2047 N N . ARG A 1 279 ? -12.610 13.858 -3.048 1.00 54.56 279 ARG A N 1
ATOM 2048 C CA . ARG A 1 279 ? -11.707 12.766 -3.419 1.00 54.56 279 ARG A CA 1
ATOM 2049 C C . ARG A 1 279 ? -11.924 11.627 -2.427 1.00 54.56 279 ARG A C 1
ATOM 2051 O O . ARG A 1 279 ? -11.364 11.632 -1.336 1.00 54.56 279 ARG A O 1
ATOM 2058 N N . ALA A 1 280 ? -12.794 10.691 -2.793 1.00 67.44 280 ALA A N 1
ATOM 2059 C CA . ALA A 1 280 ? -13.023 9.486 -2.022 1.00 67.44 280 ALA A CA 1
ATOM 2060 C C . ALA A 1 280 ? -11.682 8.764 -1.855 1.00 67.44 280 ALA A C 1
ATOM 2062 O O . ALA A 1 280 ? -10.881 8.699 -2.794 1.00 67.44 280 ALA A O 1
ATOM 2063 N N . PHE A 1 281 ? -11.430 8.253 -0.651 1.00 81.44 281 PHE A N 1
ATOM 2064 C CA . PHE A 1 281 ? -10.289 7.380 -0.420 1.00 81.44 281 PHE A CA 1
ATOM 2065 C C . PHE A 1 281 ? -10.314 6.208 -1.403 1.00 81.44 281 PHE A C 1
ATOM 2067 O O . PHE A 1 281 ? -11.377 5.784 -1.870 1.00 81.44 281 PHE A O 1
ATOM 2074 N N . SER A 1 282 ? -9.128 5.683 -1.719 1.00 84.38 282 SER A N 1
ATOM 2075 C CA . SER A 1 282 ? -9.036 4.442 -2.483 1.00 84.38 282 SER A CA 1
ATOM 2076 C C . SER A 1 282 ? -9.864 3.359 -1.779 1.00 84.38 282 SER A C 1
ATOM 2078 O O . SER A 1 282 ? -9.835 3.282 -0.552 1.00 84.38 282 SER A O 1
ATOM 2080 N N . PRO A 1 283 ? -10.588 2.504 -2.518 1.00 83.56 283 PRO A N 1
ATOM 2081 C CA . PRO A 1 283 ? -11.398 1.435 -1.929 1.00 83.56 283 PRO A CA 1
ATOM 2082 C C . PRO A 1 283 ? -10.620 0.415 -1.097 1.00 83.56 283 PRO A C 1
ATOM 2084 O O . PRO A 1 283 ? -11.240 -0.360 -0.377 1.00 83.56 283 PRO A O 1
ATOM 2087 N N . LEU A 1 284 ? -9.293 0.375 -1.231 1.00 89.69 284 LEU A N 1
ATOM 2088 C CA . LEU A 1 284 ? -8.438 -0.457 -0.389 1.00 89.69 284 LEU A CA 1
ATOM 2089 C C . LEU A 1 284 ? -8.202 0.152 0.997 1.00 89.69 284 LEU A C 1
ATOM 2091 O O . LEU A 1 284 ? -7.793 -0.566 1.900 1.00 89.69 284 LEU A O 1
ATOM 2095 N N . VAL A 1 285 ? -8.439 1.454 1.180 1.00 90.56 285 VAL A N 1
ATOM 2096 C CA . VAL A 1 285 ? -8.219 2.133 2.460 1.00 90.56 285 VAL A CA 1
ATOM 2097 C C . VAL A 1 285 ? -9.386 1.822 3.398 1.00 90.56 285 VAL A C 1
ATOM 2099 O O . VAL A 1 285 ? -10.527 2.163 3.070 1.00 90.56 285 VAL A O 1
ATOM 2102 N N . PRO A 1 286 ? -9.135 1.222 4.576 1.00 89.81 286 PRO A N 1
ATOM 2103 C CA . PRO A 1 286 ? -10.192 0.981 5.546 1.00 89.81 286 PRO A CA 1
ATOM 2104 C C . PRO A 1 286 ? -10.820 2.293 6.051 1.00 89.81 286 PRO A C 1
ATOM 2106 O O . PRO A 1 286 ? -10.080 3.253 6.298 1.00 89.81 286 PRO A O 1
ATOM 2109 N N . PRO A 1 287 ? -12.152 2.349 6.258 1.00 86.62 287 PRO A N 1
ATOM 2110 C CA . PRO A 1 287 ? -12.837 3.554 6.734 1.00 86.62 287 PRO A CA 1
ATOM 2111 C C . PRO A 1 287 ? -12.253 4.121 8.038 1.00 86.62 287 PRO A C 1
ATOM 2113 O O . PRO A 1 287 ? -11.986 5.321 8.098 1.00 86.62 287 PRO A O 1
ATOM 2116 N N . ALA A 1 288 ? -11.922 3.260 9.007 1.00 87.00 288 ALA A N 1
ATOM 2117 C CA . ALA A 1 288 ? -11.317 3.653 10.283 1.00 87.00 288 ALA A CA 1
ATOM 2118 C C . ALA A 1 288 ? -9.986 4.379 10.096 1.00 87.00 288 ALA A C 1
ATOM 2120 O O . ALA A 1 288 ? -9.710 5.400 10.725 1.00 87.00 288 ALA A O 1
ATOM 2121 N N . LEU A 1 289 ? -9.144 3.859 9.201 1.00 89.44 289 LEU A N 1
ATOM 2122 C CA . LEU A 1 289 ? -7.846 4.453 8.910 1.00 89.44 289 LEU A CA 1
ATOM 2123 C C . LEU A 1 289 ? -8.011 5.802 8.204 1.00 89.44 289 LEU A C 1
ATOM 2125 O O . LEU A 1 289 ? -7.334 6.772 8.549 1.00 89.44 289 LEU A O 1
ATOM 2129 N N . ALA A 1 290 ? -8.935 5.882 7.245 1.00 88.12 290 ALA A N 1
ATOM 2130 C CA . ALA A 1 290 ? -9.284 7.117 6.557 1.00 88.12 290 ALA A CA 1
ATOM 2131 C C . ALA A 1 290 ? -9.802 8.195 7.525 1.00 88.12 290 ALA A C 1
ATOM 2133 O O . ALA A 1 290 ? -9.338 9.337 7.482 1.00 88.12 290 ALA A O 1
ATOM 2134 N N . SER A 1 291 ? -10.727 7.839 8.420 1.00 87.31 291 SER A N 1
ATOM 2135 C CA . SER A 1 291 ? -11.346 8.774 9.362 1.00 87.31 291 SER A CA 1
ATOM 2136 C C . SER A 1 291 ? -10.335 9.317 10.374 1.00 87.31 291 SER A C 1
ATOM 2138 O O . SER A 1 291 ? -10.256 10.534 10.569 1.00 87.31 291 SER A O 1
ATOM 2140 N N . VAL A 1 292 ? -9.489 8.451 10.942 1.00 89.44 292 VAL A N 1
ATOM 2141 C CA . VAL A 1 292 ? -8.401 8.858 11.846 1.00 89.44 292 VAL A CA 1
ATOM 2142 C C . VAL A 1 292 ? -7.377 9.739 11.128 1.00 89.44 292 VAL A C 1
ATOM 2144 O O . VAL A 1 292 ? -6.949 10.752 11.681 1.00 89.44 292 VAL A O 1
ATOM 2147 N N . THR A 1 293 ? -7.027 9.409 9.882 1.00 88.25 293 THR A N 1
ATOM 2148 C CA . THR A 1 293 ? -6.075 10.201 9.087 1.00 88.25 293 THR A CA 1
ATOM 2149 C C . THR A 1 293 ? -6.615 11.602 8.810 1.00 88.25 293 THR A C 1
ATOM 2151 O O . THR A 1 293 ? -5.901 12.578 9.026 1.00 88.25 293 THR A O 1
ATOM 2154 N N . LEU A 1 294 ? -7.882 11.736 8.398 1.00 86.94 294 LEU A N 1
ATOM 2155 C CA . LEU A 1 294 ? -8.491 13.053 8.177 1.00 86.94 294 LEU A CA 1
ATOM 2156 C C . LEU A 1 294 ? -8.586 13.875 9.461 1.00 86.94 294 LEU A C 1
ATOM 2158 O O . LEU A 1 294 ? -8.340 15.080 9.423 1.00 86.94 294 LEU A O 1
ATOM 2162 N N . ALA A 1 295 ? -8.947 13.247 10.583 1.00 86.19 295 ALA A N 1
ATOM 2163 C CA . ALA A 1 295 ? -8.997 13.929 11.871 1.00 86.19 295 ALA A CA 1
ATOM 2164 C C . ALA A 1 295 ? -7.612 14.468 12.260 1.00 86.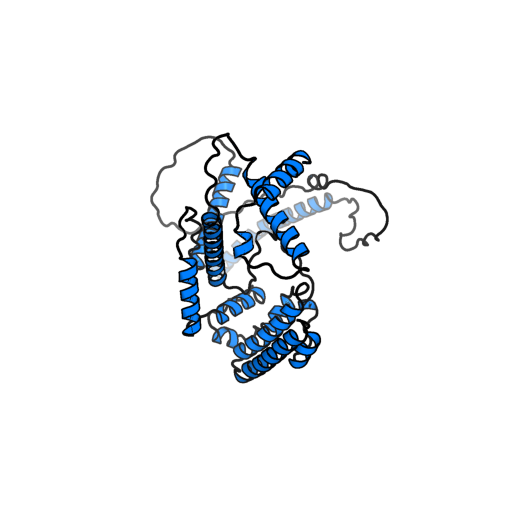19 295 ALA A C 1
ATOM 2166 O O . ALA A 1 295 ? -7.485 15.639 12.607 1.00 86.19 295 ALA A O 1
ATOM 2167 N N . TYR A 1 296 ? -6.570 13.646 12.113 1.00 86.69 296 TYR A N 1
ATOM 2168 C CA . TYR A 1 296 ? -5.193 14.046 12.388 1.00 86.69 296 TYR A CA 1
ATOM 2169 C C . TYR A 1 296 ? -4.704 15.171 11.463 1.00 86.69 296 TYR A C 1
ATOM 2171 O O . TYR A 1 296 ? -4.146 16.153 11.943 1.00 86.69 296 TYR A O 1
ATOM 2179 N N . VAL A 1 297 ? -4.945 15.076 10.149 1.00 87.81 297 VAL A N 1
ATOM 2180 C CA . VAL A 1 297 ? -4.550 16.125 9.190 1.00 87.81 297 VAL A CA 1
ATOM 2181 C C . VAL A 1 297 ? -5.213 17.458 9.540 1.00 87.81 297 VAL A C 1
ATOM 2183 O O . VAL A 1 297 ? -4.530 18.474 9.616 1.00 87.81 297 VAL A O 1
ATOM 2186 N N . ARG A 1 298 ? -6.515 17.450 9.854 1.00 85.44 298 ARG A N 1
ATOM 2187 C CA . ARG A 1 298 ? -7.228 18.659 10.297 1.00 85.44 298 ARG A CA 1
ATOM 2188 C C . ARG A 1 298 ? -6.622 19.256 11.566 1.00 85.44 298 ARG A C 1
ATOM 2190 O O . ARG A 1 298 ? -6.477 20.471 11.650 1.00 85.44 298 ARG A O 1
ATOM 2197 N N . GLU A 1 299 ? -6.264 18.432 12.549 1.00 86.94 299 GLU A N 1
ATOM 2198 C CA . GLU A 1 299 ? -5.604 18.900 13.774 1.00 86.94 299 GLU A CA 1
ATOM 2199 C C . GLU A 1 299 ? -4.247 19.550 13.478 1.00 86.94 299 GLU A C 1
ATOM 2201 O O . GLU A 1 299 ? -3.963 20.635 13.988 1.00 86.94 299 GLU A O 1
ATOM 2206 N N . VAL A 1 300 ? -3.429 18.930 12.623 1.00 86.81 300 VAL A N 1
ATOM 2207 C CA . VAL A 1 300 ? -2.127 19.472 12.204 1.00 86.81 300 VAL A CA 1
ATOM 2208 C C . VAL A 1 300 ? -2.290 20.794 11.452 1.00 86.81 300 VAL A C 1
ATOM 2210 O O . VAL A 1 300 ? -1.542 21.740 11.717 1.00 86.81 300 VAL A O 1
ATOM 2213 N N . ASP A 1 301 ? -3.283 20.898 10.569 1.00 86.38 301 ASP A N 1
ATOM 2214 C CA . ASP A 1 301 ? -3.578 22.125 9.828 1.00 86.38 301 ASP A CA 1
ATOM 2215 C C . ASP A 1 301 ? -4.016 23.258 10.764 1.00 86.38 301 ASP A C 1
ATOM 2217 O O . ASP A 1 301 ? -3.507 24.375 10.653 1.00 86.38 301 ASP A O 1
ATOM 2221 N N . LEU A 1 302 ? -4.885 22.971 11.740 1.00 86.88 302 LEU A N 1
ATOM 2222 C CA . LEU A 1 302 ? -5.316 23.941 12.753 1.00 86.88 302 LEU A CA 1
ATOM 2223 C C . LEU A 1 302 ? -4.154 24.404 13.639 1.00 86.88 302 LEU A C 1
ATOM 2225 O O . LEU A 1 302 ? -4.031 25.595 13.931 1.00 86.88 302 LEU A O 1
ATOM 2229 N N . LEU A 1 303 ? -3.271 23.490 14.052 1.00 83.94 303 LEU A N 1
ATOM 2230 C CA . LEU A 1 303 ? -2.059 23.841 14.798 1.00 83.94 303 LEU A CA 1
ATOM 2231 C C . LEU A 1 303 ? -1.115 24.707 13.955 1.00 83.94 303 LEU A C 1
ATOM 2233 O O . LEU A 1 303 ? -0.549 25.678 14.458 1.00 83.94 303 LEU A O 1
ATOM 2237 N N . SER A 1 304 ? -0.972 24.391 12.669 1.00 85.12 304 SER A N 1
ATOM 2238 C CA . SER A 1 304 ? -0.138 25.143 11.727 1.00 85.12 304 SER A CA 1
ATOM 2239 C C . SER A 1 304 ? -0.714 26.524 11.403 1.00 85.12 304 SER A C 1
ATOM 2241 O O . SER A 1 304 ? 0.042 27.465 11.170 1.00 85.12 304 SER A O 1
ATOM 2243 N N . GLN A 1 305 ? -2.041 26.670 11.390 1.00 84.06 305 GLN A N 1
ATOM 2244 C CA . GLN A 1 305 ? -2.721 27.965 11.296 1.00 84.06 305 GLN A CA 1
ATOM 2245 C C . GLN A 1 305 ? -2.484 28.792 12.561 1.00 84.06 305 GLN A C 1
ATOM 2247 O O . GLN A 1 305 ? -1.914 29.871 12.463 1.00 84.06 305 GLN A O 1
ATOM 2252 N N . ARG A 1 306 ? -2.742 28.239 13.755 1.00 82.69 306 ARG A N 1
ATOM 2253 C CA . ARG A 1 306 ? -2.488 28.947 15.024 1.00 82.69 306 ARG A CA 1
ATOM 2254 C C . ARG A 1 306 ? -1.033 29.385 15.188 1.00 82.69 306 ARG A C 1
ATOM 2256 O O . ARG A 1 306 ? -0.781 30.478 15.686 1.00 82.69 306 ARG A O 1
ATOM 2263 N N . ARG A 1 307 ? -0.061 28.563 14.768 1.00 82.94 307 ARG A N 1
ATOM 2264 C CA . ARG A 1 307 ? 1.365 28.941 14.783 1.00 82.94 307 ARG A CA 1
ATOM 2265 C C . ARG A 1 307 ? 1.650 30.136 13.874 1.00 82.94 307 ARG A C 1
ATOM 2267 O O . ARG A 1 307 ? 2.416 31.006 14.270 1.00 82.94 307 ARG A O 1
ATOM 2274 N N . ARG A 1 308 ? 1.023 30.206 12.696 1.00 78.56 308 ARG A N 1
ATOM 2275 C CA . ARG A 1 308 ? 1.126 31.373 11.805 1.00 78.56 308 ARG A CA 1
ATOM 2276 C C . ARG A 1 308 ? 0.457 32.608 12.412 1.00 78.56 308 ARG A C 1
ATOM 2278 O O . ARG A 1 308 ? 1.066 33.671 12.396 1.00 78.56 308 ARG A O 1
ATOM 2285 N N . ASP A 1 309 ? -0.710 32.440 13.030 1.00 75.38 309 ASP A N 1
ATOM 2286 C CA . ASP A 1 309 ? -1.459 33.532 13.667 1.00 75.38 309 ASP A CA 1
ATOM 2287 C C . ASP A 1 309 ? -0.757 34.081 14.922 1.00 75.38 309 ASP A C 1
ATOM 2289 O O . ASP A 1 309 ? -0.880 35.256 15.232 1.00 75.38 309 ASP A O 1
ATOM 2293 N N . THR A 1 310 ? 0.014 33.252 15.637 1.00 71.25 310 THR A N 1
ATOM 2294 C CA . THR A 1 310 ? 0.784 33.681 16.824 1.00 71.25 310 THR A CA 1
ATOM 2295 C C . THR A 1 310 ? 2.093 34.384 16.442 1.00 71.25 310 THR A C 1
ATOM 2297 O O . THR A 1 310 ? 2.601 35.204 17.200 1.00 71.25 310 THR A O 1
ATOM 2300 N N . VAL A 1 311 ? 2.654 34.070 15.267 1.00 65.06 311 VAL A N 1
ATOM 2301 C CA . VAL A 1 311 ? 3.883 34.695 14.742 1.00 65.06 311 VAL A CA 1
ATOM 2302 C C . VAL A 1 311 ? 3.588 36.006 13.998 1.00 65.06 311 VAL A C 1
ATOM 2304 O O . VAL A 1 311 ? 4.483 36.836 13.859 1.00 65.06 311 VAL A O 1
ATOM 2307 N N . GLN A 1 312 ? 2.341 36.256 13.582 1.00 51.75 312 GLN A N 1
ATOM 2308 C CA . GLN A 1 312 ? 1.891 37.606 13.236 1.00 51.75 312 GLN A CA 1
ATOM 2309 C C . GLN A 1 312 ? 1.429 38.332 14.509 1.00 51.75 312 GLN A C 1
ATOM 2311 O O . GLN A 1 312 ? 0.340 38.040 15.002 1.00 51.75 312 GLN A O 1
ATOM 2316 N N . PRO A 1 313 ? 2.195 39.297 15.061 1.00 49.31 313 PRO A N 1
ATOM 2317 C CA . PRO A 1 313 ? 1.644 40.158 16.096 1.00 49.31 313 PRO A CA 1
ATOM 2318 C C . PRO A 1 313 ? 0.428 40.869 15.501 1.00 49.31 313 PRO A C 1
ATOM 2320 O O . PRO A 1 313 ? 0.503 41.394 14.386 1.00 49.31 313 PRO A O 1
ATOM 2323 N N . SER A 1 314 ? -0.702 40.853 16.214 1.00 50.50 314 SER A N 1
ATOM 2324 C CA . SER A 1 314 ? -1.907 41.540 15.762 1.00 50.50 314 SER A CA 1
ATOM 2325 C C . SER A 1 314 ? -1.536 42.980 15.423 1.00 50.50 314 SER A C 1
ATOM 2327 O O . SER A 1 314 ? -1.111 43.731 16.306 1.00 50.50 314 SER A O 1
ATOM 2329 N N . ARG A 1 315 ? -1.692 43.377 14.158 1.00 51.53 315 ARG A N 1
ATOM 2330 C CA . ARG A 1 315 ? -1.770 44.792 13.807 1.00 51.53 315 ARG A CA 1
ATOM 2331 C C . ARG A 1 315 ? -2.953 45.330 14.605 1.00 51.53 315 ARG A C 1
ATOM 2333 O O . ARG A 1 315 ? -4.100 44.997 14.313 1.00 51.53 315 ARG A O 1
ATOM 2340 N N . ALA A 1 316 ? -2.654 46.054 15.682 1.00 42.72 316 ALA A N 1
ATOM 2341 C CA . ALA A 1 316 ? -3.649 46.768 16.463 1.00 42.72 316 ALA A CA 1
ATOM 2342 C C . ALA A 1 316 ? -4.487 47.636 15.505 1.00 42.72 316 ALA A C 1
ATOM 2344 O O . ALA A 1 316 ? -3.952 48.075 14.479 1.00 42.72 316 ALA A O 1
ATOM 2345 N N . PRO A 1 317 ? -5.783 47.870 15.783 1.00 43.41 317 PRO A N 1
ATOM 2346 C CA . PRO A 1 317 ? -6.601 48.721 14.931 1.00 43.41 317 PRO A CA 1
ATOM 2347 C C . PRO A 1 317 ? -5.906 50.078 14.809 1.00 43.41 317 PRO A C 1
ATOM 2349 O O . PRO A 1 317 ? -5.645 50.741 15.812 1.00 43.41 317 PRO A O 1
ATOM 2352 N N . ALA A 1 318 ? -5.528 50.426 13.580 1.00 39.47 318 ALA A N 1
ATOM 2353 C CA . ALA A 1 318 ? -4.735 51.605 13.289 1.00 39.47 318 ALA A CA 1
ATOM 2354 C C . ALA A 1 318 ? -5.440 52.857 13.825 1.00 39.47 318 ALA A C 1
ATOM 2356 O O . ALA A 1 318 ? -6.519 53.228 13.362 1.00 39.47 318 ALA A O 1
ATOM 2357 N N . SER A 1 319 ? -4.808 53.528 14.786 1.00 34.50 319 SER A N 1
ATOM 2358 C CA . SER A 1 319 ? -5.003 54.960 14.984 1.00 34.50 319 SER A CA 1
ATOM 2359 C C . SER A 1 319 ? -4.543 55.676 13.706 1.00 34.50 319 SER A C 1
ATOM 2361 O O . SER A 1 319 ? -3.451 55.371 13.219 1.00 34.50 319 SER A O 1
ATOM 2363 N N . PRO A 1 320 ? -5.330 56.600 13.132 1.00 45.34 320 PRO A N 1
ATOM 2364 C CA . PRO A 1 320 ? -5.059 57.164 11.817 1.00 45.34 320 PRO A CA 1
ATOM 2365 C C . PRO A 1 320 ? -4.003 58.268 11.906 1.00 45.34 320 PRO A C 1
ATOM 2367 O O . PRO A 1 320 ? -4.329 59.437 11.769 1.00 45.34 320 PRO A O 1
ATOM 2370 N N . THR A 1 321 ? -2.740 57.913 12.138 1.00 46.78 321 THR A N 1
ATOM 2371 C CA . THR A 1 321 ? -1.596 58.825 11.978 1.00 46.78 321 THR A CA 1
ATOM 2372 C C . THR A 1 321 ? -0.293 58.030 11.848 1.00 46.78 321 THR A C 1
ATOM 2374 O O . THR A 1 321 ? 0.196 57.501 12.843 1.00 46.78 321 THR A O 1
ATOM 2377 N N . GLY A 1 322 ? 0.286 58.004 10.641 1.00 45.75 322 GLY A N 1
ATOM 2378 C CA . GLY A 1 322 ? 1.728 57.803 10.428 1.00 45.75 322 GLY A CA 1
ATOM 2379 C C . GLY A 1 322 ? 2.195 56.420 9.953 1.00 45.75 322 GLY A C 1
ATOM 2380 O O . GLY A 1 322 ? 2.888 55.736 10.695 1.00 45.75 322 GLY A O 1
ATOM 2381 N N . GLU A 1 323 ? 1.906 56.035 8.703 1.00 42.47 323 GLU A N 1
ATOM 2382 C CA . GLU A 1 323 ? 2.510 54.845 8.053 1.00 42.47 323 GLU A CA 1
ATOM 2383 C C . GLU A 1 323 ? 3.614 55.164 7.022 1.00 42.47 323 GLU A C 1
ATOM 2385 O O . GLU A 1 323 ? 4.093 54.263 6.342 1.00 42.47 323 GLU A O 1
ATOM 2390 N N . GLU A 1 324 ? 4.094 56.406 6.914 1.00 47.94 324 GLU A N 1
ATOM 2391 C CA . GLU A 1 324 ? 5.155 56.743 5.940 1.00 47.94 324 GLU A CA 1
ATOM 2392 C C . GLU A 1 324 ? 6.592 56.547 6.462 1.00 47.94 324 GLU A C 1
ATOM 2394 O O . GLU A 1 324 ? 7.543 56.573 5.684 1.00 47.94 324 GLU A O 1
ATOM 2399 N N . HIS A 1 325 ? 6.791 56.306 7.763 1.00 49.25 325 HIS A N 1
ATOM 2400 C CA . HIS A 1 325 ? 8.137 56.322 8.356 1.00 49.25 325 HIS A CA 1
ATOM 2401 C C . HIS A 1 325 ? 8.871 54.959 8.362 1.00 49.25 325 HIS A C 1
ATOM 2403 O O . HIS A 1 325 ? 10.100 54.940 8.468 1.00 49.25 325 HIS A O 1
ATOM 2409 N N . ASP A 1 326 ? 8.161 53.828 8.226 1.00 55.84 326 ASP A N 1
ATOM 2410 C CA . ASP A 1 326 ? 8.734 52.472 8.404 1.00 55.84 326 ASP A CA 1
ATOM 2411 C C . ASP A 1 326 ? 9.322 51.881 7.103 1.00 55.84 326 ASP A C 1
ATOM 2413 O O . ASP A 1 326 ? 10.313 51.148 7.115 1.00 55.84 326 ASP A O 1
ATOM 2417 N N . THR A 1 327 ? 8.777 52.242 5.939 1.00 56.94 327 THR A N 1
ATOM 2418 C CA . THR A 1 327 ? 9.294 51.817 4.624 1.00 56.94 327 THR A CA 1
ATOM 2419 C C . THR A 1 327 ? 10.621 52.491 4.282 1.00 56.94 327 THR A C 1
ATOM 2421 O O . THR A 1 327 ? 11.534 51.830 3.779 1.00 56.94 327 THR A O 1
ATOM 2424 N N . GLY A 1 328 ? 10.771 53.774 4.625 1.00 57.50 328 GLY A N 1
ATOM 2425 C CA . GLY A 1 328 ? 12.015 54.522 4.425 1.00 57.50 328 GLY A CA 1
ATOM 2426 C C . GLY A 1 328 ? 13.192 53.941 5.213 1.00 57.50 328 GLY A C 1
ATOM 2427 O O . GLY A 1 328 ? 14.293 53.820 4.679 1.00 57.50 328 GLY A O 1
ATOM 2428 N N . GLN A 1 329 ? 12.961 53.492 6.452 1.00 61.16 329 GLN A N 1
ATOM 2429 C CA . GLN A 1 329 ? 14.000 52.872 7.287 1.00 61.16 329 GLN A CA 1
ATOM 2430 C C . GLN A 1 329 ? 14.428 51.482 6.796 1.00 61.16 329 GLN A C 1
ATOM 2432 O O . GLN A 1 329 ? 15.592 51.105 6.940 1.00 61.16 329 GLN A O 1
ATOM 2437 N N . ARG A 1 330 ? 13.528 50.725 6.163 1.00 58.38 330 ARG A N 1
ATOM 2438 C CA . ARG A 1 330 ? 13.877 49.425 5.569 1.00 58.38 330 ARG A CA 1
ATOM 2439 C C . ARG A 1 330 ? 14.658 49.581 4.269 1.00 58.38 330 ARG A C 1
ATOM 2441 O O . ARG A 1 330 ? 15.658 48.894 4.078 1.00 58.38 330 ARG A O 1
ATOM 2448 N N . LEU A 1 331 ? 14.250 50.511 3.403 1.00 63.31 331 LEU A N 1
ATOM 2449 C CA . LEU A 1 331 ? 14.980 50.819 2.168 1.00 63.31 331 LEU A CA 1
ATOM 2450 C C . LEU A 1 331 ? 16.373 51.382 2.464 1.00 63.31 331 LEU A C 1
ATOM 2452 O O . LEU A 1 331 ? 17.344 50.972 1.835 1.00 63.31 331 LEU A O 1
ATOM 2456 N N . LEU A 1 332 ? 16.479 52.239 3.481 1.00 63.78 332 LEU A N 1
ATOM 2457 C CA . LEU A 1 332 ? 17.737 52.700 4.062 1.00 63.78 332 LEU A CA 1
ATOM 2458 C C . LEU A 1 332 ? 18.662 51.533 4.417 1.00 63.78 332 LEU A C 1
ATOM 2460 O O . LEU A 1 332 ? 19.822 51.523 4.011 1.00 63.78 332 LEU A O 1
ATOM 2464 N N . HIS A 1 333 ? 18.159 50.570 5.191 1.00 64.50 333 HIS A N 1
ATOM 2465 C CA . HIS A 1 333 ? 18.960 49.444 5.658 1.00 64.50 333 HIS A CA 1
ATOM 2466 C C . HIS A 1 333 ? 19.478 48.612 4.478 1.00 64.50 333 HIS A C 1
ATOM 2468 O O . HIS A 1 333 ? 20.666 48.306 4.408 1.00 64.50 333 HIS A O 1
ATOM 2474 N N . ILE A 1 334 ? 18.615 48.344 3.496 1.00 69.69 334 ILE A N 1
ATOM 2475 C CA . ILE A 1 334 ? 18.971 47.597 2.284 1.00 69.69 334 ILE A CA 1
ATOM 2476 C C . ILE A 1 334 ? 20.010 48.358 1.445 1.00 69.69 334 ILE A C 1
ATOM 2478 O O . ILE A 1 334 ? 20.989 47.762 0.994 1.00 69.69 334 ILE A O 1
ATOM 2482 N N . LEU A 1 335 ? 19.847 49.673 1.267 1.00 71.62 335 LEU A N 1
ATOM 2483 C CA . LEU A 1 335 ? 20.776 50.495 0.489 1.00 71.62 335 LEU A CA 1
ATOM 2484 C C . LEU A 1 335 ? 22.156 50.577 1.160 1.00 71.62 335 LEU A C 1
ATOM 2486 O O . LEU A 1 335 ? 23.179 50.457 0.491 1.00 71.62 335 LEU A O 1
ATOM 2490 N N . VAL A 1 336 ? 22.196 50.737 2.486 1.00 68.75 336 VAL A N 1
ATOM 2491 C CA . VAL A 1 336 ? 23.446 50.763 3.260 1.00 68.75 336 VAL A CA 1
ATOM 2492 C C . VAL A 1 336 ? 24.148 49.404 3.212 1.00 68.75 336 VAL A C 1
ATOM 2494 O O . VAL A 1 336 ? 25.366 49.362 3.047 1.00 68.75 336 VAL A O 1
ATOM 2497 N N . MET A 1 337 ? 23.402 48.295 3.279 1.00 67.31 337 MET A N 1
ATOM 2498 C CA . MET A 1 337 ? 23.965 46.954 3.089 1.00 67.31 337 MET A CA 1
ATOM 2499 C C . MET A 1 337 ? 24.567 46.776 1.693 1.00 67.31 337 MET A C 1
ATOM 2501 O O . MET A 1 337 ? 25.693 46.295 1.577 1.00 67.31 337 MET A O 1
ATOM 2505 N N . ALA A 1 338 ? 23.859 47.206 0.646 1.00 68.75 338 ALA A N 1
ATOM 2506 C CA . ALA A 1 338 ? 24.336 47.108 -0.731 1.00 68.75 338 ALA A CA 1
ATOM 2507 C C . ALA A 1 338 ? 25.599 47.953 -0.966 1.00 68.75 338 ALA A C 1
ATOM 2509 O O . ALA A 1 338 ? 26.561 47.476 -1.564 1.00 68.75 338 ALA A O 1
ATOM 2510 N N . LEU A 1 339 ? 25.637 49.184 -0.446 1.00 70.81 339 LEU A N 1
ATOM 2511 C CA . LEU A 1 339 ? 26.796 50.069 -0.580 1.00 70.81 339 LEU A CA 1
ATOM 2512 C C . LEU A 1 339 ? 28.012 49.564 0.204 1.00 70.81 339 LEU A C 1
ATOM 2514 O O . LEU A 1 339 ? 29.121 49.596 -0.322 1.00 70.81 339 LEU A O 1
ATOM 2518 N N . ASN A 1 340 ? 27.819 49.052 1.424 1.00 66.19 340 ASN A N 1
ATOM 2519 C CA . ASN A 1 340 ? 28.915 48.467 2.201 1.00 66.19 340 ASN A CA 1
ATOM 2520 C C . ASN A 1 340 ? 29.454 47.186 1.548 1.00 66.19 340 ASN A C 1
ATOM 2522 O O . ASN A 1 340 ? 30.660 46.964 1.558 1.00 66.19 340 ASN A O 1
ATOM 2526 N N . TYR A 1 341 ? 28.587 46.370 0.944 1.00 70.81 341 TYR A N 1
ATOM 2527 C CA . TYR A 1 341 ? 29.002 45.181 0.200 1.00 70.81 341 TYR A CA 1
ATOM 2528 C C . TYR A 1 341 ? 29.864 45.535 -1.020 1.00 70.81 341 TYR A C 1
ATOM 2530 O O . TYR A 1 341 ? 30.913 44.933 -1.238 1.00 70.81 341 TYR A O 1
ATOM 2538 N N . VAL A 1 342 ? 29.460 46.555 -1.782 1.00 75.06 342 VAL A N 1
ATOM 2539 C CA . VAL A 1 342 ? 30.223 47.035 -2.945 1.00 75.06 342 VAL A CA 1
ATOM 2540 C C . VAL A 1 342 ? 31.547 47.680 -2.522 1.00 75.06 342 VAL A C 1
ATOM 2542 O O . VAL A 1 342 ? 32.560 47.460 -3.175 1.00 75.06 342 VAL A O 1
ATOM 2545 N N . TYR A 1 343 ? 31.566 48.436 -1.420 1.00 72.94 343 TYR A N 1
ATOM 2546 C CA . TYR A 1 343 ? 32.781 49.084 -0.913 1.00 72.94 343 TYR A CA 1
ATOM 2547 C C . TYR A 1 343 ? 33.828 48.087 -0.391 1.00 72.94 343 TYR A C 1
ATOM 2549 O O . TYR A 1 343 ? 35.023 48.357 -0.456 1.00 72.94 343 TYR A O 1
ATOM 2557 N N . HIS A 1 344 ? 33.392 46.929 0.107 1.00 69.06 344 HIS A N 1
ATOM 2558 C CA . HIS A 1 344 ? 34.266 45.871 0.611 1.00 69.06 344 HIS A CA 1
ATOM 2559 C C . HIS A 1 344 ? 34.578 44.791 -0.442 1.00 69.06 344 HIS A C 1
ATOM 2561 O O . HIS A 1 344 ? 34.709 43.620 -0.089 1.00 69.06 344 HIS A O 1
ATOM 2567 N N . ASP A 1 345 ? 34.680 45.156 -1.726 1.00 75.31 345 ASP A N 1
ATOM 2568 C CA . ASP A 1 345 ? 35.008 44.243 -2.838 1.00 75.31 345 ASP A CA 1
ATOM 2569 C C . ASP A 1 345 ? 34.126 42.980 -2.879 1.00 75.31 345 ASP A C 1
ATOM 2571 O O . ASP A 1 345 ? 34.597 41.868 -3.116 1.00 75.31 345 ASP A O 1
ATOM 2575 N N . CYS A 1 346 ? 32.822 43.133 -2.620 1.00 75.75 346 CYS A N 1
ATOM 2576 C CA . CYS A 1 346 ? 31.859 42.026 -2.566 1.00 75.75 346 CYS A CA 1
ATOM 2577 C C . CYS A 1 346 ? 32.160 40.973 -1.476 1.00 75.75 346 CYS A C 1
ATOM 2579 O O . CYS A 1 346 ? 31.688 39.832 -1.554 1.00 75.75 346 CYS A O 1
ATOM 2581 N N . SER A 1 347 ? 32.921 41.336 -0.439 1.00 72.81 347 SER A N 1
ATOM 2582 C CA . SER A 1 347 ? 33.134 40.497 0.743 1.00 72.81 347 SER A CA 1
ATOM 2583 C C . SER A 1 347 ? 32.037 40.701 1.796 1.00 72.81 347 SER A C 1
ATOM 2585 O O . SER A 1 347 ? 31.358 41.728 1.857 1.00 72.81 347 SER A O 1
ATOM 2587 N N . PHE A 1 348 ? 31.803 39.668 2.607 1.00 67.25 348 PHE A N 1
ATOM 2588 C CA . PHE A 1 348 ? 30.718 39.654 3.585 1.00 67.25 348 PHE A CA 1
ATOM 2589 C C . PHE A 1 348 ? 30.987 40.650 4.722 1.00 67.25 348 PHE A C 1
ATOM 2591 O O . PHE A 1 348 ? 31.979 40.534 5.442 1.00 67.25 348 PHE A O 1
ATOM 2598 N N . VAL A 1 349 ? 30.085 41.619 4.897 1.00 65.00 349 VAL A N 1
ATOM 2599 C CA . VAL A 1 349 ? 30.213 42.667 5.918 1.00 65.00 349 VAL A CA 1
ATOM 2600 C C . VAL A 1 349 ? 29.753 42.118 7.277 1.00 65.00 349 VAL A C 1
ATOM 2602 O O . VAL A 1 349 ? 28.622 41.640 7.381 1.00 65.00 349 VAL A O 1
ATOM 2605 N N . PRO A 1 350 ? 30.581 42.191 8.337 1.00 68.69 350 PRO A N 1
ATOM 2606 C CA . PRO A 1 350 ? 30.198 41.747 9.673 1.00 68.69 350 PRO A CA 1
ATOM 2607 C C . PRO A 1 350 ? 28.926 42.448 10.174 1.00 68.69 350 PRO A C 1
ATOM 2609 O O . PRO A 1 350 ? 28.851 43.678 10.181 1.00 68.69 350 PRO A O 1
ATOM 2612 N N . ALA A 1 351 ? 27.973 41.664 10.689 1.00 62.66 351 ALA A N 1
ATOM 2613 C CA . ALA A 1 351 ? 26.719 42.134 11.285 1.00 62.66 351 ALA A CA 1
ATOM 2614 C C . ALA A 1 351 ? 26.838 43.345 12.246 1.00 62.66 351 ALA A C 1
ATOM 2616 O O . ALA A 1 351 ? 26.022 44.256 12.117 1.00 62.66 351 ALA A O 1
ATOM 2617 N N . PRO A 1 352 ? 27.853 43.463 13.135 1.00 66.38 352 PRO A N 1
ATOM 2618 C CA . PRO A 1 352 ? 27.934 44.612 14.047 1.00 66.38 352 PRO A CA 1
ATOM 2619 C C . PRO A 1 352 ? 28.179 45.959 13.349 1.00 66.38 352 PRO A C 1
ATOM 2621 O O . PRO A 1 352 ? 27.908 47.009 13.928 1.00 66.38 352 PRO A O 1
ATOM 2624 N N . LEU A 1 353 ? 28.677 45.969 12.107 1.00 60.12 353 LEU A N 1
ATOM 2625 C CA . LEU A 1 353 ? 28.829 47.204 11.328 1.00 60.12 353 LEU A CA 1
ATOM 2626 C C . LEU A 1 353 ? 27.508 47.661 10.691 1.00 60.12 353 LEU A C 1
ATOM 2628 O O . LEU A 1 353 ? 27.371 48.838 10.360 1.00 60.12 353 LEU A O 1
ATOM 2632 N N . LEU A 1 354 ? 26.538 46.754 10.549 1.00 60.88 354 LEU A N 1
ATOM 2633 C CA . LEU A 1 354 ? 25.221 47.013 9.959 1.00 60.88 354 LEU A CA 1
ATOM 2634 C C . LEU A 1 354 ? 24.205 47.556 10.971 1.00 60.88 354 LEU A C 1
ATOM 2636 O O . LEU A 1 354 ? 23.215 48.167 10.579 1.00 60.88 354 LEU A O 1
ATOM 2640 N N . GLU A 1 355 ? 24.465 47.363 12.263 1.00 63.44 355 GLU A N 1
ATOM 2641 C CA . GLU A 1 355 ? 23.627 47.860 13.363 1.00 63.44 355 GLU A CA 1
ATOM 2642 C C . GLU A 1 355 ? 23.960 49.306 13.765 1.00 63.44 355 GLU A C 1
ATOM 2644 O O . GLU A 1 355 ? 23.281 49.907 14.600 1.00 63.44 355 GLU A O 1
ATOM 2649 N N . ARG A 1 356 ? 25.003 49.905 13.175 1.00 64.06 356 ARG A N 1
ATOM 2650 C CA . ARG A 1 356 ? 25.403 51.273 13.503 1.00 64.06 356 ARG A CA 1
ATOM 2651 C C . ARG A 1 356 ? 24.406 52.283 12.930 1.00 64.06 356 ARG A C 1
ATOM 2653 O O . ARG A 1 356 ? 24.125 52.291 11.735 1.00 64.06 356 ARG A O 1
ATOM 2660 N N . LEU A 1 357 ? 23.943 53.197 13.785 1.00 60.19 357 LEU A N 1
ATOM 2661 C CA . LEU A 1 357 ? 23.119 54.337 13.378 1.00 60.19 357 LEU A CA 1
ATOM 2662 C C . LEU A 1 357 ? 23.818 55.166 12.279 1.00 60.19 357 LEU A C 1
ATOM 2664 O O . LEU A 1 357 ? 25.029 55.408 12.376 1.00 60.19 357 LEU A O 1
ATOM 2668 N N . PRO A 1 358 ? 23.073 55.622 11.253 1.00 63.19 358 PRO A N 1
ATOM 2669 C CA . PRO A 1 358 ? 23.643 56.330 10.116 1.00 63.19 358 PRO A CA 1
ATOM 2670 C C . PRO A 1 358 ? 24.309 57.632 10.561 1.00 63.19 358 PRO A C 1
ATOM 2672 O O . PRO A 1 358 ? 23.762 58.387 11.367 1.00 63.19 358 PRO A O 1
ATOM 2675 N N . ASN A 1 359 ? 25.496 57.906 10.023 1.00 70.19 359 ASN A N 1
ATOM 2676 C CA . ASN A 1 359 ? 26.234 59.125 10.335 1.00 70.19 359 ASN A CA 1
ATOM 2677 C C . ASN A 1 359 ? 25.589 60.366 9.675 1.00 70.19 359 ASN A C 1
ATOM 2679 O O . ASN A 1 359 ? 24.739 60.265 8.788 1.00 70.19 359 ASN A O 1
ATOM 2683 N N . SER A 1 360 ? 26.017 61.566 10.077 1.00 65.75 360 SER A N 1
ATOM 2684 C CA . SER A 1 360 ? 25.434 62.832 9.599 1.00 65.75 360 SER A CA 1
ATOM 2685 C C . SER A 1 360 ? 25.608 63.094 8.092 1.00 65.75 360 SER A C 1
ATOM 2687 O O . SER A 1 360 ? 24.919 63.949 7.529 1.00 65.75 360 SER A O 1
ATOM 2689 N N . ALA A 1 361 ? 26.519 62.387 7.416 1.00 65.44 361 ALA A N 1
ATOM 2690 C CA . ALA A 1 361 ? 26.675 62.441 5.963 1.00 65.44 361 ALA A CA 1
ATOM 2691 C C . ALA A 1 361 ? 25.674 61.508 5.256 1.00 65.44 361 ALA A C 1
ATOM 2693 O O . ALA A 1 361 ? 25.043 61.909 4.280 1.00 65.44 361 ALA A O 1
ATOM 2694 N N . GLN A 1 362 ? 25.458 60.304 5.794 1.00 64.81 362 GLN A N 1
ATOM 2695 C CA . GLN A 1 362 ? 24.472 59.338 5.303 1.00 64.81 362 GLN A CA 1
ATOM 2696 C C . GLN A 1 362 ? 23.050 59.885 5.445 1.00 64.81 362 GL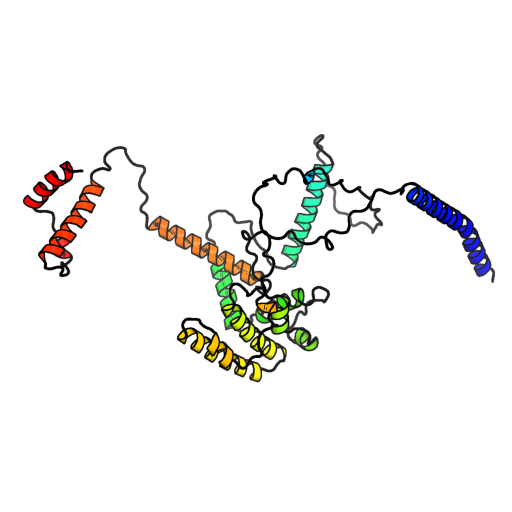N A C 1
ATOM 2698 O O . GLN A 1 362 ? 22.292 59.851 4.481 1.00 64.81 362 GLN A O 1
ATOM 2703 N N . GLN A 1 363 ? 22.728 60.494 6.592 1.00 67.81 363 GLN A N 1
ATOM 2704 C CA . GLN A 1 363 ? 21.444 61.173 6.824 1.00 67.81 363 GLN A CA 1
ATOM 2705 C C . GLN A 1 363 ? 21.149 62.259 5.780 1.00 67.81 363 GLN A C 1
ATOM 2707 O O . GLN A 1 363 ? 20.032 62.341 5.273 1.00 67.81 363 GLN A O 1
ATOM 2712 N N . ARG A 1 364 ? 22.159 63.051 5.393 1.00 67.56 364 ARG A N 1
ATOM 2713 C CA . ARG A 1 364 ? 22.016 64.054 4.326 1.00 67.56 364 ARG A CA 1
ATOM 2714 C C . ARG A 1 364 ? 21.777 63.418 2.959 1.00 67.56 364 ARG A C 1
ATOM 2716 O O . ARG A 1 364 ? 20.920 63.890 2.224 1.00 67.56 364 ARG A O 1
ATOM 2723 N N . CYS A 1 365 ? 22.485 62.341 2.632 1.00 61.09 365 CYS A N 1
ATOM 2724 C CA . CYS A 1 365 ? 22.307 61.628 1.365 1.00 61.09 365 CYS A CA 1
ATOM 2725 C C . CYS A 1 365 ? 20.886 61.046 1.225 1.00 61.09 365 CYS A C 1
ATOM 2727 O O . CYS A 1 365 ? 20.278 61.102 0.160 1.00 61.09 365 CYS A O 1
ATOM 2729 N N . LEU A 1 366 ? 20.316 60.565 2.330 1.00 62.53 366 LEU A N 1
ATOM 2730 C CA . LEU A 1 366 ? 18.954 60.025 2.371 1.00 62.53 366 LEU A CA 1
ATOM 2731 C C . LEU A 1 366 ? 17.884 61.089 2.200 1.00 62.53 366 LEU A C 1
ATOM 2733 O O . LEU A 1 366 ? 16.887 60.838 1.534 1.00 62.53 366 LEU A O 1
ATOM 2737 N N . HIS A 1 367 ? 18.108 62.280 2.753 1.00 67.19 367 HIS A N 1
ATOM 2738 C CA . HIS A 1 367 ? 17.225 63.417 2.525 1.00 67.19 367 HIS A CA 1
ATOM 2739 C C . HIS A 1 367 ? 17.160 63.789 1.033 1.00 67.19 367 HIS A C 1
ATOM 2741 O O . HIS A 1 367 ? 16.102 64.164 0.540 1.00 67.19 367 HIS A O 1
ATOM 2747 N N . TYR A 1 368 ? 18.265 63.651 0.290 1.00 65.56 368 TYR A N 1
ATOM 2748 C CA . TYR A 1 368 ? 18.265 63.873 -1.160 1.00 65.56 368 TYR A CA 1
ATOM 2749 C C . TYR A 1 368 ? 17.589 62.738 -1.942 1.00 65.56 368 TYR A C 1
ATOM 2751 O O . TYR A 1 368 ? 16.881 63.008 -2.906 1.00 65.56 368 TYR A O 1
ATOM 2759 N N . LEU A 1 369 ? 17.763 61.482 -1.519 1.00 58.47 369 LEU A N 1
ATOM 2760 C CA . LEU A 1 369 ? 17.127 60.320 -2.155 1.00 58.47 369 LEU A CA 1
ATOM 2761 C C . LEU A 1 369 ? 15.614 60.251 -1.904 1.00 58.47 369 LEU A C 1
ATOM 2763 O O . LEU A 1 369 ? 14.873 59.859 -2.798 1.00 58.47 369 LEU A O 1
ATOM 2767 N N . GLY A 1 370 ? 15.148 60.669 -0.726 1.00 60.06 370 GLY A N 1
ATOM 2768 C CA . GLY A 1 370 ? 13.721 60.756 -0.408 1.00 60.06 370 GLY A CA 1
ATOM 2769 C C . GLY A 1 370 ? 12.977 61.856 -1.170 1.00 60.06 370 GLY A C 1
ATOM 2770 O O . GLY A 1 370 ? 11.760 61.809 -1.233 1.00 60.06 370 GLY A O 1
ATOM 2771 N N . GLY A 1 371 ? 13.687 62.823 -1.763 1.00 55.41 371 GLY A N 1
ATOM 2772 C CA . GLY A 1 371 ? 13.099 63.823 -2.664 1.00 55.41 371 GLY A CA 1
ATOM 2773 C C . GLY A 1 371 ? 13.056 63.403 -4.140 1.00 55.41 371 GLY A C 1
ATOM 2774 O O . GLY A 1 371 ? 12.608 64.185 -4.973 1.00 55.41 371 GLY A O 1
ATOM 2775 N N . LEU A 1 372 ? 13.572 62.213 -4.474 1.00 51.44 372 LEU A N 1
ATOM 2776 C CA . LEU A 1 372 ? 13.623 61.649 -5.832 1.00 51.44 372 LEU A CA 1
ATOM 2777 C C . LEU A 1 372 ? 12.559 60.564 -6.085 1.00 51.44 372 LEU A C 1
ATOM 2779 O O . LEU A 1 372 ? 12.414 60.123 -7.225 1.00 51.44 372 LEU A O 1
ATOM 2783 N N . VAL A 1 373 ? 11.845 60.143 -5.038 1.00 47.19 373 VAL A N 1
ATOM 2784 C CA . VAL A 1 373 ? 10.669 59.256 -5.069 1.00 47.19 373 VAL A CA 1
ATOM 2785 C C . VAL A 1 373 ? 9.447 60.107 -4.771 1.00 47.19 373 VAL A C 1
ATOM 2787 O O . VAL A 1 373 ? 8.421 59.902 -5.456 1.00 47.19 373 VAL A O 1
#

Radius of gyration: 37.4 Å; chains: 1; bounding box: 100×105×62 Å

pLDDT: mean 70.25, std 20.79, range [31.23, 97.56]

Foldseek 3Di:
DVVVVVVVVVVVVCVVVVVVVVVVVVVVVVVVVVVDDDDDDDDDPVPDDDDDDDDDDDDDDPPPVVVPDDDDDDDDDDDDDDDDDDDDDDDDDDDDDDDPVVVVVVVVVVVVVVVVVVVCVVVPDPPPPPPPDDDLPVVLVVLVVVQVVCVVVVNDDLLLLLQQLLCCVVPVPDDRDPDLVVLLVVVPDAVLVSLLVVAACQVPVLVLLLSNLVRQLSVCVSPVNVPSNVLSVVLSVQLVVVCVVVVNDNPVSSVSNVDDDRDVSNNDHDDDPPDPPCVDPDSSGHPSNVSSVVSNVVSVVVVVVVVVVVVPDPPDDDDPDDPPPPVLVVVLLVVVCVVVCVVVVNDDDDPVVSPDDDDPVSVVVSVVVVVVD

Secondary structure (DSSP, 8-state):
-HHHHHHHHHHHHHHHHHHHHHHHHHHHHHHHHTT-----PPPPTTSSPPPPS--------TTSGGGS-PPPPP-PPPP--------------------HHHHHHHHHHHHHHHHHHHHHHHTT--------SS---THHHHHHHHHHHHHHTT---HHHHHHHHHHHHH-TTSPPPSSHHHHHHH----HHHHHHHH---GGGHHHHHHHHHHHHHHHHHHTT-HHHHHHHHHHHHHHHHHHHHTTS--HHHHHTTTPPPPPGGGGSPP---S-TTS-PPPTTS-HHHHHHHHHHHHHHHHHHHHHHHHHS---PPPPSS--SHHHHHHHHHHHHHHHHHHHTTTPPPPHHHHSSPPPHHHHHHHHHHTT--

Sequence (373 aa):
MQQLSEQVSTLAGLLPGLIDEVKNVVERQDKLEKGAAAPSVPPALHQQPFPAAGTPGASAPLGALAKQLPSPAKVPSQVLGSPPLKVPKAVSANVDQSDPSLARAVTQQGEALSLLVAHLVAQGESLDFGAFSGSVSGKGAARREKLQAELSSGSSSFFLQVLQGAHRRLYPALPCPTSLEAMRLQGRLSLVTYLERQGGYNQQRTMGIFMLLLASIADAFLRDDPHAAMEHLGLALAATEQATADGGRWDLGFLLTLLEDPAPSMFSAKASPANSRLRAFSPLVPPALASVTLAYVREVDLLSQRRRDTVQPSRAPASPTGEEHDTGQRLLHILVMALNYVYHDCSFVPAPLLERLPNSAQQRCLHYLGGLV